Protein AF-C6M3W9-F1 (afdb_monomer)

pLDDT: mean 82.93, std 16.7, range [24.97, 98.31]

Radius of gyration: 23.6 Å; Cα contacts (8 Å, |Δi|>4): 391; chains: 1; bounding box: 59×36×64 Å

Foldseek 3Di:
DDPPVPQPPCPVVLLVVLVVQLVVLVVCLVVVVPLVSLLSLLVQLVCLLCLLQPPAAVNSLVSSLSNLQSSLLSVLVSCQVPLVCLVVRDPSNVVSLQFDALSSLQNLRNLVVVLVVLLVVLVVQQPDDLVSLVVLLVCLLVVPFDDPVLNVLQVVARRHADSVLLSVLLCQQSCLSVDPVSNVCVLQLHQDDWSDDDDDPDPVLVVSCRRHVSSSSCSRGNNDTPSLSSLSSSLSSQSSLQSQLQSVLSVDDLVCSVVCNVVSQVVSAGNVKTWDADPVQCFIDIDGSNPPDHRDTRHHDSRD

Mean predicted aligned error: 8.59 Å

Nearest PDB structures (foldseek):
  8evm-assembly1_A  TM=2.596E-01  e=9.658E-01  synthetic construct
  6e9r-assembly1_B  TM=2.654E-01  e=2.652E+00  synthetic construct
  5xah-assembly2_B  TM=2.017E-01  e=6.957E+00  Homo sapiens

Solvent-accessible surface area (backbone atoms only — not comparable to full-atom values): 16661 Å² total; per-residue (Å²): 142,77,90,80,76,81,78,63,77,76,59,80,67,52,55,52,62,36,51,54,52,50,53,54,30,51,48,29,41,77,71,70,38,50,67,60,14,51,46,47,34,21,48,41,25,49,51,11,54,48,25,41,75,74,44,77,25,60,70,33,40,56,35,12,47,48,18,33,40,50,27,50,55,49,51,43,52,53,38,53,76,41,43,76,45,52,80,60,69,56,79,65,41,67,74,52,55,54,54,63,48,37,71,61,48,43,54,30,64,19,44,54,43,48,54,51,51,51,45,52,50,38,49,54,53,51,76,41,63,66,69,57,52,49,48,51,45,51,49,51,64,69,63,73,60,65,58,75,74,60,65,75,62,50,88,83,48,67,77,30,53,35,38,68,61,34,43,62,69,46,42,66,36,58,46,44,53,62,38,72,68,39,46,59,32,44,64,40,54,43,83,78,68,70,42,73,71,83,76,72,95,39,72,70,50,59,60,62,28,58,71,15,38,40,28,48,52,43,65,70,60,68,64,79,79,65,40,65,64,39,26,51,33,52,43,40,24,51,50,23,24,52,47,49,29,49,38,56,38,46,60,40,61,31,95,48,22,63,81,42,41,69,62,40,30,63,70,37,29,55,86,64,41,58,52,42,81,37,77,92,73,36,19,43,45,64,84,68,74,42,87,90,72,67,79,77,69,48,53,57,69,52,80,99

Organism: NCBI:txid547045

Sequence (304 aa):
MSDDDSLTIPFAKFPWVAAYGSKAEAVDWATGKENEAWQRVCRNIKIGRNMLHHAPGMIYVETGTEAIRRNTDLAAQMLYEKPEWANRLPAECDGMFEPLTAKEQSICSAISSEFRVIGNDMRKRENGPFDLIQGQFRELINSGMGTEDIRSIIPLIRPNLDSAHTQALYAPHFATFCKPETTVTLDADRKMQSGLVLRPDSFKHKWACVDNSVGCLQAAIMVPDYVDYVHDLQDTAMQQHAFQAALELYRLPAGKRRTALESVLAKHSSPSRRLRWNEEQKALDFEIYQQNASPLPLKLNLEN

Structure (mmCIF, N/CA/C/O backbone):
data_AF-C6M3W9-F1
#
_entry.id   AF-C6M3W9-F1
#
loop_
_atom_site.group_PDB
_atom_site.id
_atom_site.type_symbol
_atom_site.label_atom_id
_atom_site.label_alt_id
_atom_site.label_comp_id
_atom_site.label_asym_id
_atom_site.label_entity_id
_atom_site.label_seq_id
_atom_site.pdbx_PDB_ins_code
_atom_site.Cartn_x
_atom_site.Cartn_y
_atom_site.Cartn_z
_atom_site.occupancy
_atom_site.B_iso_or_equiv
_atom_site.auth_seq_id
_atom_site.auth_comp_id
_atom_site.auth_asym_id
_atom_site.auth_atom_id
_atom_site.pdbx_PDB_model_num
ATOM 1 N N . MET A 1 1 ? 29.130 15.220 3.747 1.00 29.17 1 MET A N 1
ATOM 2 C CA . MET A 1 1 ? 27.693 15.501 3.918 1.00 29.17 1 MET A CA 1
ATOM 3 C C . MET A 1 1 ? 27.236 16.080 2.594 1.00 29.17 1 MET A C 1
ATOM 5 O O . MET A 1 1 ? 27.356 17.278 2.389 1.00 29.17 1 MET A O 1
ATOM 9 N N . SER A 1 2 ? 26.952 15.212 1.628 1.00 24.97 2 SER A N 1
ATOM 10 C CA . SER A 1 2 ? 26.525 15.606 0.286 1.00 24.97 2 SER A CA 1
ATOM 11 C C . SER A 1 2 ? 25.171 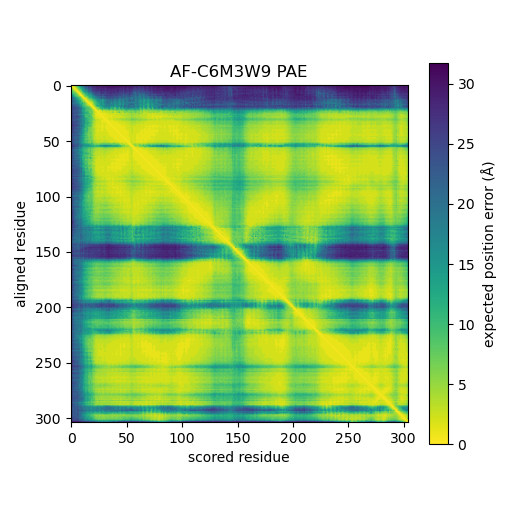14.964 0.058 1.00 24.97 2 SER A C 1
ATOM 13 O O . SER A 1 2 ? 25.087 13.745 -0.083 1.00 24.97 2 SER A O 1
ATOM 15 N N . ASP A 1 3 ? 24.144 15.801 0.110 1.00 34.16 3 ASP A N 1
ATOM 16 C CA . ASP A 1 3 ? 22.800 15.482 -0.338 1.00 34.16 3 ASP A CA 1
ATOM 17 C C . ASP A 1 3 ? 22.866 15.280 -1.855 1.00 34.16 3 ASP A C 1
ATOM 19 O O . ASP A 1 3 ? 22.970 16.243 -2.615 1.00 34.16 3 ASP A O 1
ATOM 23 N N . ASP A 1 4 ? 22.893 14.021 -2.286 1.00 33.62 4 ASP A N 1
ATOM 24 C CA . ASP A 1 4 ? 22.760 13.638 -3.691 1.00 33.62 4 ASP A CA 1
ATOM 25 C C . ASP A 1 4 ? 21.353 13.069 -3.892 1.00 33.62 4 ASP A C 1
ATOM 27 O O . ASP A 1 4 ? 21.123 11.864 -3.955 1.00 33.62 4 ASP A O 1
ATOM 31 N N . ASP A 1 5 ? 20.389 13.986 -3.885 1.00 37.66 5 ASP A N 1
ATOM 32 C CA . ASP A 1 5 ? 18.956 13.735 -4.054 1.00 37.66 5 ASP A CA 1
ATOM 33 C C . ASP A 1 5 ? 18.560 13.972 -5.529 1.00 37.66 5 ASP A C 1
ATOM 35 O O . ASP A 1 5 ? 17.581 14.645 -5.845 1.00 37.66 5 ASP A O 1
ATOM 39 N N . SER A 1 6 ? 19.407 13.517 -6.465 1.00 30.95 6 SER A N 1
ATOM 40 C CA . SER A 1 6 ? 19.308 13.861 -7.895 1.00 30.95 6 SER A CA 1
ATOM 41 C C . SER A 1 6 ? 18.653 12.790 -8.780 1.00 30.95 6 SER A C 1
ATOM 43 O O . SER A 1 6 ? 18.494 13.004 -9.984 1.00 30.95 6 SER A O 1
ATOM 45 N N . LEU A 1 7 ? 18.202 11.667 -8.207 1.00 33.81 7 LEU A N 1
ATOM 46 C CA . LEU A 1 7 ? 17.523 10.588 -8.947 1.00 33.81 7 LEU A CA 1
ATOM 47 C C . LEU A 1 7 ? 16.105 10.262 -8.478 1.00 33.81 7 LEU A C 1
ATOM 49 O O . LEU A 1 7 ? 15.404 9.486 -9.130 1.00 33.81 7 LEU A O 1
ATOM 53 N N . THR A 1 8 ? 15.632 10.891 -7.411 1.00 31.80 8 THR A N 1
ATOM 54 C CA . THR A 1 8 ? 14.206 10.939 -7.115 1.00 31.80 8 THR A CA 1
ATOM 55 C C . THR A 1 8 ? 13.610 12.002 -8.035 1.00 31.80 8 THR A C 1
ATOM 57 O O . THR A 1 8 ? 13.803 13.197 -7.834 1.00 31.80 8 THR A O 1
ATOM 60 N N . ILE A 1 9 ? 12.902 11.604 -9.102 1.00 31.62 9 ILE A N 1
ATOM 61 C CA . ILE A 1 9 ? 12.008 12.552 -9.786 1.00 31.62 9 ILE A CA 1
ATOM 62 C C . ILE A 1 9 ? 11.112 13.104 -8.674 1.00 31.62 9 ILE A C 1
ATOM 64 O O . ILE A 1 9 ? 10.388 12.316 -8.062 1.00 31.62 9 ILE A O 1
ATOM 68 N N . PRO A 1 10 ? 11.169 14.406 -8.338 1.00 33.31 10 PRO A N 1
ATOM 69 C CA . PRO A 1 10 ? 10.510 14.903 -7.152 1.00 33.31 10 PRO A CA 1
ATOM 70 C C . PRO A 1 10 ? 9.035 15.077 -7.495 1.00 33.31 10 PRO A C 1
ATOM 72 O O . PRO A 1 10 ? 8.532 16.183 -7.688 1.00 33.31 10 PRO A O 1
ATOM 75 N N . PHE A 1 11 ? 8.300 13.968 -7.499 1.00 38.34 11 PHE A N 1
ATOM 76 C CA . PHE A 1 11 ? 6.860 13.987 -7.308 1.00 38.34 11 PHE A CA 1
ATOM 77 C C . PHE A 1 11 ? 6.498 14.490 -5.904 1.00 38.34 11 PHE A C 1
ATOM 79 O O . PHE A 1 11 ? 5.324 14.686 -5.631 1.00 38.34 11 PHE A O 1
ATOM 86 N N . ALA A 1 12 ? 7.484 14.828 -5.057 1.00 41.22 12 ALA A N 1
ATOM 87 C CA . ALA A 1 12 ? 7.398 15.376 -3.702 1.00 41.22 12 ALA A CA 1
ATOM 88 C C . ALA A 1 12 ? 6.371 16.507 -3.473 1.00 41.22 12 ALA A C 1
ATOM 90 O O . ALA A 1 12 ? 6.053 16.804 -2.324 1.00 41.22 12 ALA A O 1
ATOM 91 N N . LYS A 1 13 ? 5.826 17.144 -4.521 1.00 36.53 13 LYS A N 1
ATOM 92 C CA . LYS A 1 13 ? 4.760 18.160 -4.419 1.00 36.53 13 LYS A CA 1
ATOM 93 C C . LYS A 1 13 ? 3.331 17.620 -4.598 1.00 36.53 13 LYS A C 1
ATOM 95 O O . LYS A 1 13 ? 2.399 18.267 -4.132 1.00 36.53 13 LYS A O 1
ATOM 100 N N . PHE A 1 14 ? 3.133 16.456 -5.212 1.00 39.38 14 PHE A N 1
ATOM 101 C CA . PHE A 1 14 ? 1.807 15.858 -5.423 1.00 39.38 14 PHE A CA 1
ATOM 102 C C . PHE A 1 14 ? 1.229 15.114 -4.204 1.00 39.38 14 PHE A C 1
ATOM 104 O O . PHE A 1 14 ? 0.029 15.268 -3.967 1.00 39.38 14 PHE A O 1
ATOM 111 N N . PRO A 1 15 ? 2.026 14.440 -3.345 1.00 44.16 15 PRO A N 1
ATOM 112 C CA . PRO A 1 15 ? 1.547 13.898 -2.072 1.00 44.16 15 PRO A CA 1
ATOM 113 C C . PRO A 1 15 ? 0.886 14.956 -1.182 1.00 44.16 15 PRO A C 1
ATOM 115 O O . PRO A 1 15 ? -0.044 14.651 -0.439 1.00 44.16 15 PRO A O 1
ATOM 118 N N . TRP A 1 16 ? 1.286 16.229 -1.302 1.00 43.88 16 TRP A N 1
ATOM 119 C CA . TRP A 1 16 ? 0.633 17.332 -0.595 1.00 43.88 16 TRP A CA 1
ATOM 120 C C . TRP A 1 16 ? -0.830 17.509 -0.999 1.00 43.88 16 TRP A C 1
ATOM 122 O O . TRP A 1 16 ? -1.641 17.830 -0.139 1.00 43.88 16 TRP A O 1
ATOM 132 N N . VAL A 1 17 ? -1.189 17.264 -2.266 1.00 47.06 17 VAL A N 1
ATOM 133 C CA . VAL A 1 17 ? -2.576 17.340 -2.761 1.00 47.06 17 VAL A CA 1
ATOM 134 C C . VAL A 1 17 ? -3.440 16.250 -2.125 1.00 47.06 17 VAL A C 1
ATOM 136 O O . VAL A 1 17 ? -4.544 16.546 -1.672 1.00 47.06 17 VAL A O 1
ATOM 139 N N . ALA A 1 18 ? -2.917 15.028 -1.979 1.00 46.94 18 ALA A N 1
ATOM 140 C CA . ALA A 1 18 ? -3.575 13.971 -1.204 1.00 46.94 18 ALA A CA 1
ATOM 141 C C . ALA A 1 18 ? -3.635 14.307 0.302 1.00 46.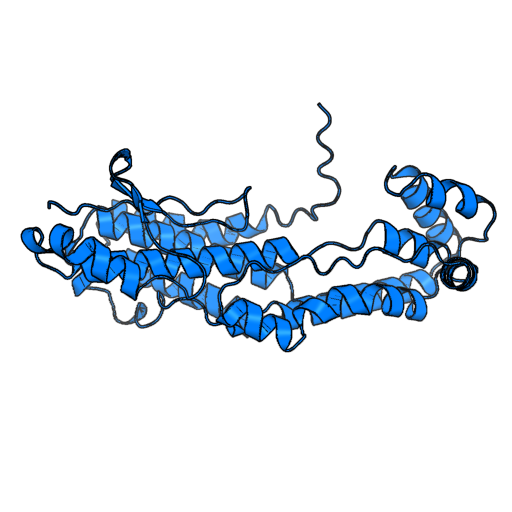94 18 ALA A C 1
ATOM 143 O O . ALA A 1 18 ? -4.648 14.060 0.956 1.00 46.94 18 ALA A O 1
ATOM 144 N N . ALA A 1 19 ? -2.598 14.958 0.843 1.00 48.50 19 ALA A N 1
ATOM 145 C CA . ALA A 1 19 ? -2.551 15.435 2.228 1.00 48.50 19 ALA A CA 1
ATOM 146 C C . ALA A 1 19 ? -3.518 16.598 2.532 1.00 48.50 19 ALA A C 1
ATOM 148 O O . ALA A 1 19 ? -3.794 16.871 3.702 1.00 48.50 19 ALA A O 1
ATOM 149 N N . TYR A 1 20 ? -4.041 17.304 1.521 1.00 47.44 20 TYR A N 1
ATOM 150 C CA . TYR A 1 20 ? -5.073 18.329 1.728 1.00 47.44 20 TYR A CA 1
ATOM 151 C C . TYR A 1 20 ? -6.442 17.738 2.045 1.00 47.44 20 TYR A C 1
ATOM 153 O O . TYR A 1 20 ? -7.222 18.442 2.684 1.00 47.44 20 TYR A O 1
ATOM 161 N N . GLY A 1 21 ? -6.698 16.481 1.654 1.00 54.34 21 GLY A N 1
ATOM 162 C CA . GLY A 1 21 ? -7.850 15.714 2.121 1.00 54.34 21 GLY A CA 1
ATOM 163 C C . GLY A 1 21 ? -7.848 15.716 3.641 1.00 54.34 21 GLY A C 1
ATOM 164 O O . GLY A 1 21 ? -8.543 16.553 4.210 1.00 54.34 21 GLY A O 1
ATOM 165 N N . SER A 1 22 ? -6.921 14.950 4.250 1.00 60.84 22 SER A N 1
ATOM 166 C CA . SER A 1 22 ? -6.815 14.691 5.707 1.00 60.84 22 SER A CA 1
ATOM 167 C C . SER A 1 22 ? -6.961 15.933 6.604 1.00 60.84 22 SER A C 1
ATOM 169 O O . SER A 1 22 ? -7.415 15.855 7.742 1.00 60.84 22 SER A O 1
ATOM 171 N N . LYS A 1 23 ? -6.548 17.113 6.127 1.00 74.12 23 LYS A N 1
ATOM 172 C CA . LYS A 1 23 ? -6.649 18.366 6.893 1.00 74.12 23 LYS A CA 1
ATOM 173 C C . LYS A 1 23 ? -8.090 18.839 7.047 1.00 74.12 23 LYS A C 1
ATOM 175 O O . LYS A 1 23 ? -8.447 19.359 8.098 1.00 74.12 23 LYS A O 1
ATOM 180 N N . ALA A 1 24 ? -8.904 18.697 6.010 1.00 78.25 24 ALA A N 1
ATOM 181 C CA . ALA A 1 24 ? -10.274 19.171 6.029 1.00 78.25 24 ALA A CA 1
ATOM 182 C C . ALA A 1 24 ? -11.168 18.263 6.891 1.00 78.25 24 ALA A C 1
ATOM 184 O O . ALA A 1 24 ? -12.041 18.778 7.582 1.00 78.25 24 ALA A O 1
ATOM 185 N N . GLU A 1 25 ? -10.950 16.942 6.899 1.00 83.00 25 GLU A N 1
ATOM 186 C CA . GLU A 1 25 ? -11.671 16.046 7.821 1.00 83.00 25 GLU A CA 1
ATOM 187 C C . GLU A 1 25 ? -11.185 16.208 9.255 1.00 83.00 25 GLU A C 1
ATOM 189 O O . GLU A 1 25 ? -12.008 16.201 10.162 1.00 83.00 25 GLU A O 1
ATOM 194 N N . ALA A 1 26 ? -9.884 16.430 9.472 1.00 81.69 26 ALA A N 1
ATOM 195 C CA . ALA A 1 26 ? -9.371 16.743 10.805 1.00 81.69 26 ALA A CA 1
ATOM 196 C C . ALA A 1 26 ? -9.991 18.037 11.363 1.00 81.69 26 ALA A C 1
ATOM 198 O O . ALA A 1 26 ? -10.309 18.111 12.547 1.00 81.69 26 ALA A O 1
ATOM 199 N N . VAL A 1 27 ? -10.215 19.047 10.513 1.00 85.38 27 VAL A N 1
ATOM 200 C CA . VAL A 1 27 ? -10.936 20.271 10.896 1.00 85.38 27 VAL A CA 1
ATOM 201 C C . VAL A 1 27 ? -12.410 19.988 11.188 1.00 85.38 27 VAL A C 1
ATOM 203 O O . VAL A 1 27 ? -12.928 20.476 12.191 1.00 85.38 27 VAL A O 1
ATOM 206 N N . ASP A 1 28 ? -13.097 19.208 10.352 1.00 86.62 28 ASP A N 1
ATOM 207 C CA . ASP A 1 28 ? -14.493 18.834 10.615 1.00 86.62 28 ASP A CA 1
ATOM 208 C C . ASP A 1 28 ? -14.612 18.072 11.946 1.00 86.62 28 ASP A C 1
ATOM 210 O O . ASP A 1 28 ? -15.445 18.421 12.780 1.00 86.62 28 ASP A O 1
ATOM 214 N N . TRP A 1 29 ? -13.699 17.138 12.215 1.00 89.88 29 TRP A N 1
ATOM 215 C CA . TRP A 1 29 ? -13.613 16.422 13.486 1.00 89.88 29 TRP A CA 1
ATOM 216 C C . TRP A 1 29 ? -13.394 17.368 14.674 1.00 89.88 29 TRP A C 1
ATOM 218 O O . TRP A 1 29 ? -14.184 17.377 15.619 1.00 89.88 29 TRP A O 1
ATOM 228 N N . ALA A 1 30 ? -12.386 18.243 14.596 1.00 87.94 30 ALA A N 1
ATOM 229 C CA . ALA A 1 30 ? -12.062 19.202 15.653 1.00 87.94 30 ALA A CA 1
ATOM 230 C C . ALA A 1 30 ? -13.176 20.236 15.908 1.00 87.94 30 ALA A C 1
ATOM 232 O O . ALA A 1 30 ? -13.244 20.822 16.988 1.00 87.94 30 ALA A O 1
ATOM 233 N N . THR A 1 31 ? -14.054 20.470 14.928 1.00 89.56 31 THR A N 1
ATOM 234 C CA . THR A 1 31 ? -15.190 21.402 15.033 1.00 89.56 31 THR A CA 1
ATOM 235 C C . THR A 1 31 ? -16.515 20.717 15.380 1.00 89.56 31 THR A C 1
ATOM 237 O O . THR A 1 31 ? -17.556 21.374 15.382 1.00 89.56 31 THR A O 1
ATOM 240 N N . GLY A 1 32 ? -16.494 19.420 15.710 1.00 88.62 32 GLY A N 1
ATOM 241 C CA . GLY A 1 32 ? -17.672 18.656 16.136 1.00 88.62 32 GLY A CA 1
ATOM 242 C C . GLY A 1 32 ? -18.560 18.145 14.995 1.00 88.62 32 GLY A C 1
ATOM 243 O O . GLY A 1 32 ? -19.655 17.649 15.249 1.00 88.62 32 GLY A O 1
ATOM 244 N N . LYS A 1 33 ? -18.102 18.233 13.742 1.00 94.06 33 LYS A N 1
ATOM 245 C CA . LYS A 1 33 ? -18.761 17.677 12.546 1.00 94.06 33 LYS A CA 1
ATOM 246 C C . LYS A 1 33 ? -18.278 16.250 12.285 1.00 94.06 33 LYS A C 1
ATOM 248 O O . LYS A 1 33 ? -17.657 15.934 11.271 1.00 94.06 33 LYS A O 1
ATOM 253 N N . GLU A 1 34 ? -18.482 15.395 13.280 1.00 93.81 34 GLU A N 1
ATOM 254 C CA . GLU A 1 34 ? -17.870 14.065 13.343 1.00 93.81 34 GLU A CA 1
ATOM 255 C C . GLU A 1 34 ? -18.348 13.134 12.225 1.00 93.81 34 GLU A C 1
ATOM 257 O O . GLU A 1 34 ? -17.548 12.405 11.638 1.00 93.81 34 GLU A O 1
ATOM 262 N N . ASN A 1 35 ? -19.642 13.181 11.895 1.00 94.75 35 ASN A N 1
ATOM 263 C CA . ASN A 1 35 ? -20.203 12.360 10.827 1.00 94.75 35 ASN A CA 1
ATOM 264 C C . ASN A 1 35 ? -19.643 12.780 9.458 1.00 94.75 35 ASN A C 1
ATOM 266 O O . ASN A 1 35 ? -19.249 11.938 8.652 1.00 94.75 35 ASN A O 1
ATOM 270 N N . GLU A 1 36 ? -19.543 14.086 9.210 1.00 93.50 36 GLU A N 1
ATOM 271 C CA . GLU A 1 36 ? -18.976 14.649 7.987 1.00 93.50 36 GLU A CA 1
ATOM 272 C C . GLU A 1 36 ? -17.488 14.314 7.841 1.00 93.50 36 GLU A C 1
ATOM 274 O O . GLU A 1 36 ? -17.031 14.016 6.731 1.00 93.50 36 GLU A O 1
ATOM 279 N N . ALA A 1 37 ? -16.744 14.321 8.952 1.00 92.88 37 ALA A N 1
ATOM 280 C CA . ALA A 1 37 ? -15.350 13.900 8.982 1.00 92.88 37 ALA A CA 1
ATOM 281 C C . ALA A 1 37 ? -15.211 12.433 8.542 1.00 92.88 37 ALA A C 1
ATOM 283 O O . ALA A 1 37 ? -14.463 12.149 7.604 1.00 92.88 37 ALA A O 1
ATOM 284 N N . TRP A 1 38 ? -15.993 11.515 9.126 1.00 95.75 38 TRP A N 1
ATOM 285 C CA . TRP A 1 38 ? -15.986 10.097 8.741 1.00 95.75 38 TRP A CA 1
ATOM 286 C C . TRP A 1 38 ? -16.374 9.871 7.278 1.00 95.75 38 TRP A C 1
ATOM 288 O O . TRP A 1 38 ? -15.667 9.169 6.550 1.00 95.75 38 TRP A O 1
ATOM 298 N N . GLN A 1 39 ? -17.455 10.503 6.811 1.00 95.25 39 GLN A N 1
ATOM 299 C CA . GLN A 1 39 ? -17.883 10.399 5.414 1.00 95.25 39 GLN A CA 1
ATOM 300 C C . GLN A 1 39 ? -16.778 10.834 4.450 1.00 95.25 39 GLN A C 1
ATOM 302 O O . GLN A 1 39 ? -16.558 10.201 3.413 1.00 95.25 39 GLN A O 1
ATOM 307 N N . ARG A 1 40 ? -16.067 11.919 4.771 1.00 92.75 40 ARG A N 1
ATOM 308 C CA . ARG A 1 40 ? -15.015 12.439 3.902 1.00 92.75 40 ARG A CA 1
ATOM 309 C C . ARG A 1 40 ? -13.736 11.593 3.966 1.00 92.75 40 ARG A C 1
ATOM 311 O O . ARG A 1 40 ? -13.179 11.329 2.900 1.00 92.75 40 ARG A O 1
ATOM 318 N N . VAL A 1 41 ? -13.345 11.081 5.137 1.00 94.50 41 VAL A N 1
ATOM 319 C CA . VAL A 1 41 ? -12.231 10.122 5.291 1.00 94.50 41 VAL A CA 1
ATOM 320 C C . VAL A 1 41 ? -12.448 8.922 4.372 1.00 94.50 41 VAL A C 1
ATOM 322 O O . VAL A 1 41 ? -11.616 8.609 3.518 1.00 94.50 41 VAL A O 1
ATOM 325 N N . CYS A 1 42 ? -13.617 8.295 4.475 1.00 96.56 42 CYS A N 1
ATOM 326 C CA . CYS A 1 42 ? -13.941 7.095 3.715 1.00 96.56 42 CYS A CA 1
ATOM 327 C C . CYS A 1 42 ? -14.085 7.375 2.213 1.00 96.56 42 CYS A C 1
ATOM 329 O O . CYS A 1 42 ? -13.615 6.597 1.378 1.00 96.56 42 CYS A O 1
ATOM 331 N N . ARG A 1 43 ? -14.629 8.540 1.839 1.00 95.31 43 ARG A N 1
ATOM 332 C CA . ARG A 1 43 ? -14.658 8.992 0.442 1.00 95.31 43 ARG A CA 1
ATOM 333 C C . ARG A 1 43 ? -13.256 9.179 -0.142 1.00 95.31 43 ARG A C 1
ATOM 335 O O . ARG A 1 43 ? -13.038 8.807 -1.293 1.00 95.31 43 ARG A O 1
ATOM 342 N N . ASN A 1 44 ? -12.311 9.734 0.611 1.00 93.75 44 ASN A N 1
ATOM 343 C CA . ASN A 1 44 ? -10.942 9.918 0.132 1.00 93.75 44 ASN A CA 1
ATOM 344 C C . ASN A 1 44 ? -10.207 8.585 -0.030 1.00 93.75 44 ASN A C 1
ATOM 346 O O . ASN A 1 44 ? -9.506 8.403 -1.023 1.00 93.75 44 ASN A O 1
ATOM 350 N N . ILE A 1 45 ? -10.422 7.628 0.879 1.00 95.75 45 ILE A N 1
ATOM 351 C CA . ILE A 1 45 ? -9.909 6.258 0.723 1.00 95.75 45 ILE A CA 1
ATOM 352 C C . ILE A 1 45 ? -10.470 5.628 -0.556 1.00 95.75 45 ILE A C 1
ATOM 354 O O . ILE A 1 45 ? -9.718 5.061 -1.349 1.00 95.75 45 ILE A O 1
ATOM 358 N N . LYS A 1 46 ? -11.774 5.794 -0.816 1.00 95.56 46 LYS A N 1
ATOM 359 C CA . LYS A 1 46 ? -12.410 5.330 -2.057 1.00 95.56 46 LYS A CA 1
ATOM 360 C C . LYS A 1 46 ? -11.770 5.941 -3.305 1.00 95.56 46 LYS A C 1
ATOM 362 O O . LYS A 1 46 ? -11.540 5.232 -4.283 1.00 95.56 46 LYS A O 1
ATOM 367 N N . ILE A 1 47 ? -11.483 7.244 -3.279 1.00 93.31 47 ILE A N 1
ATOM 368 C CA . ILE A 1 47 ? -10.781 7.939 -4.368 1.00 93.31 47 ILE A CA 1
ATOM 369 C C . ILE A 1 47 ? -9.380 7.350 -4.553 1.00 93.31 47 ILE A C 1
ATOM 371 O O . ILE A 1 47 ? -9.013 7.037 -5.684 1.00 93.31 47 ILE A O 1
ATOM 375 N N . GLY A 1 48 ? -8.636 7.146 -3.463 1.00 94.12 48 GLY A N 1
ATOM 376 C CA . GLY A 1 48 ? -7.301 6.554 -3.506 1.00 94.12 48 GLY A CA 1
ATOM 377 C C . GLY A 1 48 ? -7.305 5.159 -4.129 1.00 94.12 48 GLY A C 1
ATOM 378 O O . GLY A 1 48 ? -6.590 4.917 -5.097 1.00 94.12 48 GLY A O 1
ATOM 379 N N . ARG A 1 49 ? -8.205 4.275 -3.683 1.00 95.31 49 ARG A N 1
ATOM 380 C CA . ARG A 1 49 ? -8.391 2.946 -4.296 1.00 95.31 49 ARG A CA 1
ATOM 381 C C . ARG A 1 49 ? -8.742 3.033 -5.778 1.00 95.31 49 ARG A C 1
ATOM 383 O O . ARG A 1 49 ? -8.234 2.262 -6.585 1.00 95.31 49 ARG A O 1
ATOM 390 N N . ASN A 1 50 ? -9.600 3.978 -6.163 1.00 93.75 50 ASN A N 1
ATOM 391 C CA . ASN A 1 50 ? -9.978 4.161 -7.561 1.00 93.75 50 ASN A CA 1
ATOM 392 C C . ASN A 1 50 ? -8.778 4.545 -8.446 1.00 93.75 50 ASN A C 1
ATOM 394 O O . ASN A 1 50 ? -8.694 4.080 -9.584 1.00 93.75 50 ASN A O 1
ATOM 398 N N . MET A 1 51 ? -7.846 5.350 -7.919 1.00 93.12 51 MET A N 1
ATOM 399 C CA . MET A 1 51 ? -6.593 5.688 -8.605 1.00 93.12 51 MET A CA 1
ATOM 400 C C . MET A 1 51 ? -5.723 4.449 -8.832 1.00 93.12 51 MET A C 1
ATOM 402 O O . MET A 1 51 ? -5.222 4.283 -9.942 1.00 93.12 51 MET A O 1
ATOM 406 N N . LEU A 1 52 ? -5.621 3.551 -7.843 1.00 92.31 52 LEU A N 1
ATOM 407 C CA . LEU A 1 52 ? -4.865 2.297 -7.976 1.00 92.31 52 LEU A CA 1
ATOM 408 C C . LEU A 1 52 ? -5.428 1.380 -9.080 1.00 92.31 52 LEU A C 1
ATOM 410 O O . LEU A 1 52 ? -4.667 0.726 -9.789 1.00 92.31 52 LEU A O 1
ATOM 414 N N . HIS A 1 53 ? -6.755 1.337 -9.260 1.00 85.50 53 HIS A N 1
ATOM 415 C CA . HIS A 1 53 ? -7.401 0.428 -10.223 1.00 85.50 53 HIS A CA 1
ATOM 416 C C . HIS A 1 53 ? -7.494 0.961 -11.657 1.00 85.50 53 HIS A C 1
ATOM 418 O O . HIS A 1 53 ? -7.389 0.176 -12.600 1.00 85.50 53 HIS A O 1
ATOM 424 N N . HIS A 1 54 ? -7.769 2.256 -11.842 1.00 80.00 54 HIS A N 1
ATOM 425 C CA . HIS A 1 54 ? -8.268 2.768 -13.129 1.00 80.00 54 HIS A CA 1
ATOM 426 C C . HIS A 1 54 ? -7.354 3.779 -13.822 1.00 80.00 54 HIS A C 1
ATOM 428 O O . HIS A 1 54 ? -7.599 4.104 -14.985 1.00 80.00 54 HIS A O 1
ATOM 434 N N . ALA A 1 55 ? -6.320 4.286 -13.150 1.00 74.88 55 ALA A N 1
ATOM 435 C CA . ALA A 1 55 ? -5.468 5.328 -13.705 1.00 74.88 55 ALA A CA 1
ATOM 436 C C . ALA A 1 55 ? -4.068 4.777 -14.040 1.00 74.88 55 ALA A C 1
ATOM 438 O O . ALA A 1 55 ? -3.346 4.349 -13.140 1.00 74.88 55 ALA A O 1
ATOM 439 N N . PRO A 1 56 ? -3.659 4.760 -15.324 1.00 76.75 56 PRO A N 1
ATOM 440 C CA . PRO A 1 56 ? -2.314 4.337 -15.691 1.00 76.75 56 PRO A CA 1
ATOM 441 C C . PRO A 1 56 ? -1.297 5.421 -15.312 1.00 76.75 56 PRO A C 1
ATOM 443 O O . PRO A 1 56 ? -1.463 6.584 -15.679 1.00 76.75 56 PRO A O 1
ATOM 446 N N . GLY A 1 57 ? -0.234 5.027 -14.615 1.00 85.88 57 GLY A N 1
ATOM 447 C CA . GLY A 1 57 ? 0.927 5.872 -14.321 1.00 85.88 57 GLY A CA 1
ATOM 448 C C . GLY A 1 57 ? 1.296 5.875 -12.843 1.00 85.88 57 GLY A C 1
ATOM 449 O O . GLY A 1 57 ? 0.429 5.784 -11.972 1.00 85.88 57 GLY A O 1
ATOM 450 N N . MET A 1 58 ? 2.591 6.001 -12.555 1.00 89.19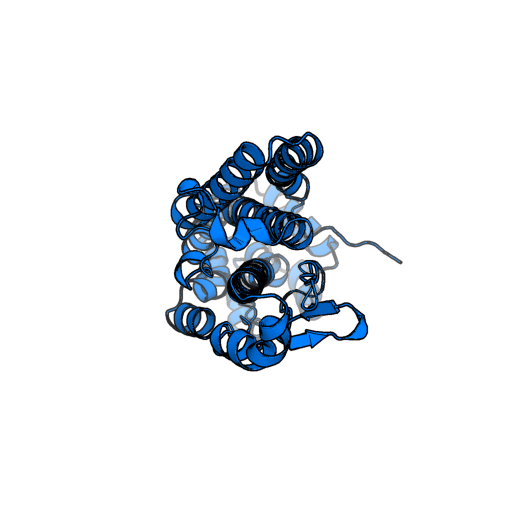 58 MET A N 1
ATOM 451 C CA . MET A 1 58 ? 3.099 5.921 -11.181 1.00 89.19 58 MET A CA 1
ATOM 452 C C . MET A 1 58 ? 2.597 7.058 -10.295 1.00 89.19 58 MET A C 1
ATOM 454 O O . MET A 1 58 ? 2.307 6.837 -9.124 1.00 89.19 58 MET A O 1
ATOM 458 N N . ILE A 1 59 ? 2.359 8.239 -10.868 1.00 87.44 59 ILE A N 1
ATOM 459 C CA . ILE A 1 59 ? 1.803 9.380 -10.131 1.00 87.44 59 ILE A CA 1
ATOM 460 C C . ILE A 1 59 ? 0.456 9.064 -9.463 1.00 87.44 59 ILE A C 1
ATOM 462 O O . ILE A 1 59 ? 0.173 9.540 -8.363 1.00 87.44 59 ILE A O 1
ATOM 466 N N . TYR A 1 60 ? -0.382 8.244 -10.101 1.00 89.56 60 TYR A N 1
ATOM 467 C CA . TYR A 1 60 ? -1.672 7.845 -9.543 1.00 89.56 60 TYR A CA 1
ATOM 468 C C . TYR A 1 60 ? -1.526 6.768 -8.475 1.00 89.56 60 TYR A C 1
ATOM 470 O O . TYR A 1 60 ? -2.284 6.785 -7.508 1.00 89.56 60 TYR A O 1
ATOM 478 N N . VAL A 1 61 ? -0.541 5.879 -8.624 1.00 91.19 61 VAL A N 1
ATOM 479 C CA . VAL A 1 61 ? -0.186 4.901 -7.592 1.00 91.19 61 VAL A CA 1
ATOM 480 C C . VAL A 1 61 ? 0.259 5.632 -6.332 1.00 91.19 61 VAL A C 1
ATOM 482 O O . VAL A 1 61 ? -0.366 5.471 -5.292 1.00 91.19 61 VAL A O 1
ATOM 485 N N . GLU A 1 62 ? 1.252 6.515 -6.439 1.00 88.94 62 GLU A N 1
ATOM 486 C CA . GLU A 1 62 ? 1.761 7.307 -5.313 1.00 88.94 62 GLU A CA 1
ATOM 487 C C . GLU A 1 62 ? 0.650 8.110 -4.622 1.00 88.94 62 GLU A C 1
ATOM 489 O O . GLU A 1 62 ? 0.468 8.040 -3.405 1.00 88.94 62 GLU A O 1
ATOM 494 N N . THR A 1 63 ? -0.133 8.852 -5.412 1.00 88.44 63 THR A N 1
ATOM 495 C CA . THR A 1 63 ? -1.214 9.698 -4.887 1.00 88.44 63 THR A CA 1
ATOM 496 C C . THR A 1 63 ? -2.310 8.857 -4.233 1.00 88.44 63 THR A C 1
ATOM 498 O O . THR A 1 63 ? -2.836 9.233 -3.184 1.00 88.44 63 THR A O 1
ATOM 501 N N . GLY A 1 64 ? -2.657 7.719 -4.838 1.00 92.62 64 GLY A N 1
ATOM 502 C CA . GLY A 1 64 ? -3.676 6.806 -4.335 1.00 92.62 64 GLY A CA 1
ATOM 503 C C . GLY A 1 64 ? -3.266 6.143 -3.025 1.00 92.62 64 GLY A C 1
ATOM 504 O O . GLY A 1 64 ? -4.040 6.172 -2.066 1.00 92.62 64 GLY A O 1
ATOM 505 N N . THR A 1 65 ? -2.039 5.622 -2.960 1.00 92.75 65 THR A N 1
ATOM 506 C CA . THR A 1 65 ? -1.447 5.040 -1.748 1.00 92.75 65 THR A CA 1
ATOM 507 C C . THR A 1 65 ? -1.453 6.049 -0.610 1.00 92.75 65 THR A C 1
ATOM 509 O O . THR A 1 65 ? -1.938 5.751 0.479 1.00 92.75 65 THR A O 1
ATOM 512 N N . GLU A 1 66 ? -1.011 7.280 -0.872 1.00 89.38 66 GLU A N 1
ATOM 513 C CA . GLU A 1 66 ? -0.959 8.314 0.158 1.00 89.38 66 GLU A CA 1
ATOM 514 C C . GLU A 1 66 ? -2.348 8.745 0.642 1.00 89.38 66 GLU A C 1
ATOM 516 O O . GLU A 1 66 ? -2.560 8.961 1.840 1.00 89.38 66 GLU A O 1
ATOM 521 N N . ALA A 1 67 ? -3.316 8.841 -0.273 1.00 91.25 67 ALA A N 1
ATOM 522 C CA . ALA A 1 67 ? -4.700 9.119 0.085 1.00 91.25 67 ALA A CA 1
ATOM 523 C C . ALA A 1 67 ? -5.263 8.030 1.012 1.00 91.25 67 ALA A C 1
ATOM 525 O O . ALA A 1 67 ? -5.927 8.359 1.994 1.00 91.25 67 ALA A O 1
ATOM 526 N N . ILE A 1 68 ? -4.976 6.752 0.754 1.00 94.31 68 ILE A N 1
ATOM 527 C CA . ILE A 1 68 ? -5.415 5.648 1.619 1.00 94.31 68 ILE A CA 1
ATOM 528 C C . ILE A 1 68 ? -4.702 5.715 2.974 1.00 94.31 68 ILE A C 1
ATOM 530 O O . ILE A 1 68 ? -5.369 5.706 4.012 1.00 94.31 68 ILE A O 1
ATOM 534 N N . ARG A 1 69 ? -3.370 5.840 2.967 1.00 91.75 69 ARG A N 1
ATOM 535 C CA . ARG A 1 69 ? -2.530 5.833 4.170 1.00 91.75 69 ARG A CA 1
ATOM 536 C C . ARG A 1 69 ? -2.925 6.928 5.156 1.00 91.75 69 ARG A C 1
ATOM 538 O O . ARG A 1 69 ? -3.293 6.646 6.295 1.00 91.75 69 ARG A O 1
ATOM 545 N N . ARG A 1 70 ? -2.954 8.187 4.704 1.00 89.31 70 ARG A N 1
ATOM 546 C CA . ARG A 1 70 ? -3.254 9.337 5.578 1.00 89.31 70 ARG A CA 1
ATOM 547 C C . ARG A 1 70 ? -4.669 9.325 6.139 1.00 89.31 70 ARG A C 1
ATOM 549 O O . ARG A 1 70 ? -4.879 9.729 7.279 1.00 89.31 70 ARG A O 1
ATOM 556 N N . ASN A 1 71 ? -5.650 8.909 5.340 1.00 93.00 71 ASN A N 1
ATOM 557 C CA . ASN A 1 71 ? -7.033 8.847 5.809 1.00 93.00 71 ASN A CA 1
ATOM 558 C C . ASN A 1 71 ? -7.237 7.663 6.770 1.00 93.00 71 ASN A C 1
ATOM 560 O O . ASN A 1 71 ? -8.031 7.779 7.697 1.00 93.00 71 ASN A O 1
ATOM 564 N N . THR A 1 72 ? -6.477 6.573 6.621 1.00 94.50 72 THR A N 1
ATOM 565 C CA . THR A 1 72 ? -6.456 5.471 7.598 1.00 94.50 72 THR A CA 1
ATOM 566 C C . THR A 1 72 ? -5.805 5.902 8.917 1.00 94.50 72 THR A C 1
ATOM 568 O O . THR A 1 72 ? -6.362 5.634 9.981 1.00 94.50 72 THR A O 1
ATOM 571 N N . ASP A 1 73 ? -4.698 6.654 8.872 1.00 90.88 73 ASP A N 1
ATOM 572 C CA . ASP A 1 73 ? -4.086 7.258 10.068 1.00 90.88 73 ASP A CA 1
ATOM 573 C C . ASP A 1 73 ? -5.047 8.199 10.802 1.00 90.88 73 ASP A C 1
ATOM 575 O O . ASP A 1 73 ? -5.167 8.151 12.028 1.00 90.88 73 ASP A O 1
ATOM 579 N N . LEU A 1 74 ? -5.744 9.065 10.061 1.00 91.25 74 LEU A N 1
ATOM 580 C CA . LEU A 1 74 ? -6.707 9.990 10.650 1.00 91.25 74 LEU A CA 1
ATOM 581 C C . LEU A 1 74 ? -7.899 9.243 11.258 1.00 91.25 74 LEU A C 1
ATOM 583 O O . LEU A 1 74 ? -8.279 9.530 12.390 1.00 91.25 74 LEU A O 1
ATOM 587 N N . ALA A 1 75 ? -8.441 8.246 10.554 1.00 94.12 75 ALA A N 1
ATOM 588 C CA . ALA A 1 75 ? -9.501 7.385 11.072 1.00 94.12 75 ALA A CA 1
ATOM 589 C C . ALA A 1 75 ? -9.097 6.717 12.391 1.00 94.12 75 ALA A C 1
ATOM 591 O O . ALA A 1 75 ? -9.890 6.656 13.330 1.00 94.12 75 ALA A O 1
ATOM 592 N N . ALA A 1 76 ? -7.857 6.231 12.478 1.00 93.00 76 ALA A N 1
ATOM 593 C CA . ALA A 1 76 ? -7.332 5.630 13.694 1.00 93.00 76 ALA A CA 1
ATOM 594 C C . ALA A 1 76 ? -7.278 6.628 14.860 1.00 93.00 76 ALA A C 1
ATOM 596 O O . ALA A 1 76 ? -7.665 6.284 15.975 1.00 93.00 76 ALA A O 1
ATOM 597 N N . GLN A 1 77 ? -6.848 7.867 14.607 1.00 91.19 77 GLN A N 1
ATOM 598 C CA . GLN A 1 77 ? -6.825 8.929 15.620 1.00 91.19 77 GLN A CA 1
ATOM 599 C C . GLN A 1 77 ? -8.238 9.301 16.084 1.00 91.19 77 GLN A C 1
ATOM 601 O O . GLN A 1 77 ? -8.492 9.344 17.285 1.00 91.19 77 GLN A O 1
ATOM 606 N N . MET A 1 78 ? -9.174 9.487 15.148 1.00 92.12 78 MET A N 1
ATOM 607 C CA . MET A 1 78 ? -10.582 9.762 15.458 1.00 92.12 78 MET A CA 1
ATOM 608 C C . MET A 1 78 ? -11.186 8.649 16.324 1.00 92.12 78 MET A C 1
ATOM 610 O O . MET A 1 78 ? -11.881 8.916 17.304 1.00 92.12 78 MET A O 1
ATOM 614 N N . LEU A 1 79 ? -10.886 7.389 15.994 1.00 93.06 79 LEU A N 1
ATOM 615 C CA . LEU A 1 79 ? -11.374 6.236 16.742 1.00 93.06 79 LEU A CA 1
ATOM 616 C C . LEU A 1 79 ? -10.722 6.106 18.125 1.00 93.06 79 LEU A C 1
ATOM 618 O O . LEU A 1 79 ? -11.391 5.727 19.084 1.00 93.06 79 LEU A O 1
ATOM 622 N N . TYR A 1 80 ? -9.442 6.456 18.246 1.00 91.62 80 TYR A N 1
ATOM 623 C CA . TYR A 1 80 ? -8.757 6.532 19.533 1.00 91.62 80 TYR A CA 1
ATOM 624 C C . TYR A 1 80 ? -9.383 7.588 20.454 1.00 91.62 80 TYR A C 1
ATOM 626 O O . TYR A 1 80 ? -9.553 7.337 21.648 1.00 91.62 80 TYR A O 1
ATOM 634 N N . GLU A 1 81 ? -9.747 8.750 19.906 1.00 90.44 81 GLU A N 1
ATOM 635 C CA . GLU A 1 81 ? -10.386 9.834 20.657 1.00 90.44 81 GLU A CA 1
ATOM 636 C C . GLU A 1 81 ? -11.825 9.505 21.069 1.00 90.44 81 GLU A C 1
ATOM 638 O O . GLU A 1 81 ? -12.226 9.833 22.188 1.00 90.44 81 GLU A O 1
ATOM 643 N N . LYS A 1 82 ? -12.598 8.856 20.186 1.00 92.81 82 LYS A N 1
ATOM 644 C CA . LYS A 1 82 ? -14.007 8.500 20.420 1.00 92.81 82 LYS A CA 1
ATOM 645 C C . LYS A 1 82 ? -14.317 7.055 20.007 1.00 92.81 82 LYS A C 1
ATOM 647 O O . LYS A 1 82 ? -14.879 6.819 18.928 1.00 92.81 82 LYS A O 1
ATOM 652 N N . PRO A 1 83 ? -13.990 6.072 20.868 1.00 93.31 83 PRO A N 1
ATOM 653 C CA . PRO A 1 83 ? -14.184 4.646 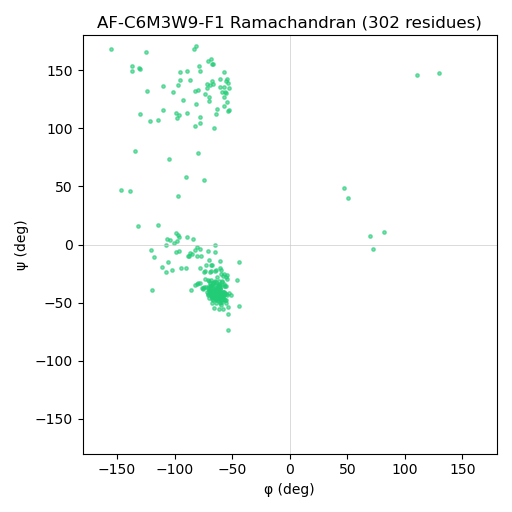20.597 1.00 93.31 83 PRO A CA 1
ATOM 654 C C . PRO A 1 83 ? -15.608 4.236 20.208 1.00 93.31 83 PRO A C 1
ATOM 656 O O . PRO A 1 83 ? -15.803 3.244 19.504 1.00 93.31 83 PRO A O 1
ATOM 659 N N . GLU A 1 84 ? -16.625 4.984 20.641 1.00 93.25 84 GLU A N 1
ATOM 660 C CA . GLU A 1 84 ? -18.031 4.724 20.329 1.00 93.25 84 GLU A CA 1
ATOM 661 C C . GLU A 1 84 ? -18.337 4.736 18.823 1.00 93.25 84 GLU A C 1
ATOM 663 O O . GLU A 1 84 ? -19.307 4.103 18.389 1.00 93.25 84 GLU A O 1
ATOM 668 N N . TRP A 1 85 ? -17.496 5.393 18.015 1.00 95.19 85 TRP A N 1
ATOM 669 C CA . TRP A 1 85 ? -17.620 5.409 16.559 1.00 95.19 85 TRP A CA 1
ATOM 670 C C . TRP A 1 85 ? -17.352 4.053 15.903 1.00 95.19 85 TRP A C 1
ATOM 672 O O . TRP A 1 85 ? -17.842 3.820 14.799 1.00 95.19 85 TRP A O 1
ATOM 682 N N . ALA A 1 86 ? -16.707 3.104 16.592 1.00 94.56 86 ALA A N 1
ATOM 683 C CA . ALA A 1 86 ? -16.480 1.754 16.066 1.00 94.56 86 ALA A CA 1
ATOM 684 C C . ALA A 1 86 ? -17.775 1.017 15.662 1.00 94.56 86 ALA A C 1
ATOM 686 O O . ALA A 1 86 ? -17.757 0.126 14.806 1.00 94.56 86 ALA A O 1
ATOM 687 N N . ASN A 1 87 ? -18.904 1.397 16.274 1.00 93.88 87 ASN A N 1
ATOM 688 C CA . ASN A 1 87 ? -20.240 0.857 16.007 1.00 93.88 87 ASN A CA 1
ATOM 689 C C . ASN A 1 87 ? -21.147 1.823 15.221 1.00 93.88 87 ASN A C 1
ATOM 691 O O . ASN A 1 87 ? -22.334 1.545 15.062 1.00 93.88 87 ASN A O 1
ATOM 695 N N . ARG A 1 88 ? -20.631 2.978 14.785 1.00 94.88 88 ARG A N 1
ATOM 696 C CA . ARG A 1 88 ? -21.420 4.067 14.180 1.00 94.88 88 ARG A CA 1
ATOM 697 C C . ARG A 1 88 ? -20.818 4.598 12.883 1.00 94.88 88 ARG A C 1
ATOM 699 O O . ARG A 1 88 ? -21.183 5.686 12.451 1.00 94.88 88 ARG A O 1
ATOM 706 N N . LEU A 1 89 ? -19.889 3.856 12.282 1.00 95.44 89 LEU A N 1
ATOM 707 C CA . LEU A 1 89 ? -19.312 4.249 11.003 1.00 95.44 89 LEU A CA 1
ATOM 708 C C . LEU A 1 89 ? -20.429 4.412 9.956 1.00 95.44 89 LEU A C 1
ATOM 710 O O . LEU A 1 89 ? -21.335 3.575 9.902 1.00 95.44 89 LEU A O 1
ATOM 714 N N . PRO A 1 90 ? -20.392 5.483 9.149 1.00 95.94 90 PRO A N 1
ATOM 715 C CA . PRO A 1 90 ? -21.392 5.713 8.120 1.00 95.94 90 PRO A CA 1
ATOM 716 C C . PRO A 1 90 ? -21.229 4.704 6.972 1.00 95.94 90 PRO A C 1
ATOM 718 O O . PRO A 1 90 ? -20.146 4.154 6.768 1.00 95.94 90 PRO A O 1
ATOM 721 N N . ALA A 1 91 ? -22.293 4.482 6.195 1.00 93.38 91 ALA A N 1
ATOM 722 C CA . ALA A 1 91 ? -22.310 3.491 5.111 1.00 93.38 91 ALA A CA 1
ATOM 723 C C . ALA A 1 91 ? -21.243 3.758 4.030 1.00 93.38 91 ALA A C 1
ATOM 725 O O . ALA A 1 91 ? -20.767 2.844 3.364 1.00 93.38 91 ALA A O 1
ATOM 726 N N . GLU A 1 92 ? -20.805 5.010 3.862 1.00 93.31 92 GLU A N 1
ATOM 727 C CA . GLU A 1 92 ? -19.700 5.373 2.970 1.00 93.31 92 GLU A CA 1
ATOM 728 C C . GLU A 1 92 ? -18.368 4.700 3.340 1.00 93.31 92 GLU A C 1
ATOM 730 O O . GLU A 1 92 ? -17.475 4.621 2.495 1.00 93.31 92 GLU A O 1
ATOM 735 N N . CYS A 1 93 ? -18.223 4.227 4.580 1.00 96.50 93 CYS A N 1
ATOM 736 C CA . CYS A 1 93 ? -17.049 3.512 5.068 1.00 96.50 93 CYS A CA 1
ATOM 737 C C . CYS A 1 93 ? -17.085 2.006 4.805 1.00 96.50 93 CYS A C 1
ATOM 739 O O . CYS A 1 93 ? -16.070 1.340 5.029 1.00 96.50 93 CYS A O 1
ATOM 741 N N . ASP A 1 94 ? -18.202 1.468 4.311 1.00 94.56 94 ASP A N 1
ATOM 742 C CA . ASP A 1 94 ? -18.354 0.039 4.058 1.00 94.56 94 ASP A CA 1
ATOM 743 C C . ASP A 1 94 ? -17.263 -0.460 3.103 1.00 94.56 94 ASP A C 1
ATOM 745 O O . ASP A 1 94 ? -17.110 0.008 1.971 1.00 94.56 94 ASP A O 1
ATOM 749 N N . GLY A 1 95 ? -16.454 -1.402 3.590 1.00 93.56 95 GLY A N 1
ATOM 750 C CA . GLY A 1 95 ? -15.343 -1.993 2.847 1.00 93.56 95 GLY A CA 1
ATOM 751 C C . GLY A 1 95 ? -14.120 -1.085 2.644 1.00 93.56 95 GLY A C 1
ATOM 752 O O . GLY A 1 95 ? -13.117 -1.537 2.097 1.00 93.56 95 GLY A O 1
ATOM 753 N N . MET A 1 96 ? -14.150 0.187 3.061 1.00 95.69 96 MET A N 1
ATOM 754 C CA . MET A 1 96 ? -13.065 1.133 2.749 1.00 95.69 96 MET A CA 1
ATOM 755 C C . MET A 1 96 ? -11.770 0.821 3.495 1.00 95.69 96 MET A C 1
ATOM 757 O O . MET A 1 96 ? -10.687 1.017 2.942 1.00 95.69 96 MET A O 1
ATOM 761 N N . PHE A 1 97 ? -11.876 0.267 4.699 1.00 96.38 97 PHE A N 1
ATOM 762 C CA . PHE A 1 97 ? -10.735 -0.122 5.525 1.00 96.38 97 PHE A CA 1
ATOM 763 C C . PHE A 1 97 ? -10.352 -1.600 5.396 1.00 96.38 97 PHE A C 1
ATOM 765 O O . PHE A 1 97 ? -9.525 -2.074 6.168 1.00 96.38 97 PHE A O 1
ATOM 772 N N . GLU A 1 98 ? -10.957 -2.368 4.486 1.00 96.94 98 GLU A N 1
ATOM 773 C CA . GLU A 1 98 ? -10.479 -3.734 4.219 1.00 96.94 98 GLU A CA 1
ATOM 774 C C . GLU A 1 98 ? -9.029 -3.686 3.726 1.00 96.94 98 GLU A C 1
ATOM 776 O O . GLU A 1 98 ? -8.699 -2.776 2.972 1.00 96.94 98 GLU A O 1
ATOM 781 N N . PRO A 1 99 ? -8.144 -4.615 4.099 1.00 96.12 99 PRO A N 1
ATOM 782 C CA . PRO A 1 99 ? -6.785 -4.611 3.572 1.00 96.12 99 PRO A CA 1
ATOM 783 C C . PRO A 1 99 ? -6.752 -4.610 2.038 1.00 96.12 99 PRO A C 1
ATOM 785 O O . PRO A 1 99 ? -7.585 -5.248 1.387 1.00 96.12 99 PRO A O 1
ATOM 788 N N . LEU A 1 100 ? -5.797 -3.883 1.449 1.00 96.56 100 LEU A N 1
ATOM 789 C CA . LEU A 1 100 ? -5.625 -3.857 -0.004 1.00 96.56 100 LEU A CA 1
ATOM 790 C C . LEU A 1 100 ? -5.368 -5.265 -0.542 1.00 96.56 100 LEU A C 1
ATOM 792 O O . LEU A 1 100 ? -4.487 -5.982 -0.071 1.00 96.56 100 LEU A O 1
ATOM 796 N N . THR A 1 101 ? -6.094 -5.638 -1.588 1.00 95.25 101 THR A N 1
ATOM 797 C CA . THR A 1 101 ? -5.879 -6.901 -2.306 1.00 95.25 101 THR A CA 1
ATOM 798 C C . THR A 1 101 ? -4.544 -6.893 -3.060 1.00 95.25 101 THR A C 1
ATOM 800 O O . THR A 1 101 ? -4.043 -5.828 -3.421 1.00 95.25 101 THR A O 1
ATOM 803 N N . ALA A 1 102 ? -3.985 -8.057 -3.419 1.00 94.25 102 ALA A N 1
ATOM 804 C CA . ALA A 1 102 ? -2.776 -8.091 -4.256 1.00 94.25 102 ALA A CA 1
ATOM 805 C C . ALA A 1 102 ? -2.952 -7.387 -5.607 1.00 94.25 102 ALA A C 1
ATOM 807 O O . ALA A 1 102 ? -1.989 -6.874 -6.172 1.00 94.25 102 ALA A O 1
ATOM 808 N N . LYS A 1 103 ? -4.183 -7.332 -6.127 1.00 92.81 103 LYS A N 1
ATOM 809 C CA . LYS A 1 103 ? -4.495 -6.564 -7.334 1.00 92.81 103 LYS A CA 1
ATOM 810 C C . LYS A 1 103 ? -4.342 -5.059 -7.101 1.00 92.81 103 LYS A C 1
ATOM 812 O O . LYS A 1 103 ? -3.783 -4.388 -7.957 1.00 92.81 103 LYS A O 1
ATOM 817 N N . GLU A 1 104 ? -4.813 -4.545 -5.965 1.00 94.56 104 GLU A N 1
ATOM 818 C CA . GLU A 1 104 ? -4.643 -3.135 -5.572 1.00 94.56 104 GLU A CA 1
ATOM 819 C C . GLU A 1 104 ? -3.184 -2.783 -5.287 1.00 94.56 104 GLU A C 1
ATOM 821 O O . GLU A 1 104 ? -2.754 -1.674 -5.580 1.00 94.56 104 GLU A O 1
ATOM 826 N N . GLN A 1 105 ? -2.419 -3.736 -4.755 1.00 94.88 105 GLN A N 1
ATOM 827 C CA . GLN A 1 105 ? -0.990 -3.568 -4.499 1.00 94.88 105 GLN A CA 1
ATOM 828 C C . GLN A 1 105 ? -0.123 -3.759 -5.762 1.00 94.88 105 GLN A C 1
ATOM 830 O O . GLN A 1 105 ? 1.077 -3.486 -5.742 1.00 94.88 105 GLN A O 1
ATOM 835 N N . SER A 1 106 ? -0.690 -4.241 -6.874 1.00 92.94 106 SER A N 1
ATOM 836 C CA . SER A 1 106 ? 0.066 -4.483 -8.103 1.00 92.94 106 SER A CA 1
ATOM 837 C C . SER A 1 106 ? 0.263 -3.200 -8.903 1.00 92.94 106 SER A C 1
ATOM 839 O O . SER A 1 106 ? -0.683 -2.610 -9.421 1.00 92.94 106 SER A O 1
ATOM 841 N N . ILE A 1 107 ? 1.526 -2.837 -9.127 1.00 93.38 107 ILE A N 1
ATOM 842 C CA . ILE A 1 107 ? 1.893 -1.685 -9.960 1.00 93.38 107 ILE A CA 1
ATOM 843 C C . ILE A 1 107 ? 2.064 -2.031 -11.446 1.00 93.38 107 ILE A C 1
ATOM 845 O O . ILE A 1 107 ? 2.481 -1.181 -12.228 1.00 93.38 107 ILE A O 1
ATOM 849 N N . CYS A 1 108 ? 1.742 -3.257 -11.876 1.00 93.00 108 CYS A N 1
ATOM 850 C CA . CYS A 1 108 ? 2.005 -3.713 -13.247 1.00 93.00 108 CYS A CA 1
ATOM 851 C C . CYS A 1 108 ? 1.405 -2.789 -14.320 1.00 93.00 108 CYS A C 1
ATOM 853 O O . CYS A 1 108 ? 2.071 -2.463 -15.305 1.00 93.00 108 CYS A O 1
ATOM 855 N N . SER A 1 109 ? 0.160 -2.340 -14.128 1.00 91.44 109 SER A N 1
ATOM 856 C CA . SER A 1 109 ? -0.512 -1.433 -15.070 1.00 91.44 109 SER A CA 1
ATOM 857 C C . SER A 1 109 ? 0.235 -0.098 -15.195 1.00 91.44 109 SER A C 1
ATOM 859 O O . SER A 1 109 ? 0.521 0.363 -16.304 1.00 91.44 109 SER A O 1
ATOM 861 N N . ALA A 1 110 ? 0.629 0.484 -14.058 1.00 92.69 110 ALA A N 1
ATOM 862 C CA . ALA A 1 110 ? 1.387 1.727 -14.011 1.00 92.69 110 ALA A CA 1
ATOM 863 C C . ALA A 1 110 ? 2.772 1.562 -14.650 1.00 92.69 110 ALA A C 1
ATOM 865 O O . ALA A 1 110 ? 3.102 2.290 -15.583 1.00 92.69 110 ALA A O 1
ATOM 866 N N . ILE A 1 111 ? 3.530 0.539 -14.260 1.00 91.44 111 ILE A N 1
ATOM 867 C CA . ILE A 1 111 ? 4.870 0.256 -14.790 1.00 91.44 111 ILE A CA 1
ATOM 868 C C . ILE A 1 111 ? 4.852 -0.046 -16.289 1.00 91.44 111 ILE A C 1
ATOM 870 O O . ILE A 1 111 ? 5.725 0.413 -17.023 1.00 91.44 111 ILE A O 1
ATOM 874 N N . SER A 1 112 ? 3.829 -0.742 -16.784 1.00 91.12 112 SER A N 1
ATOM 875 C CA . SER A 1 112 ? 3.653 -0.960 -18.225 1.00 91.12 112 SER A CA 1
ATOM 876 C C . SER A 1 112 ? 3.458 0.360 -18.978 1.00 91.12 112 SER A C 1
ATOM 878 O O . SER A 1 112 ? 3.944 0.526 -20.101 1.00 91.12 112 SER A O 1
ATOM 880 N N . SER A 1 113 ? 2.764 1.323 -18.364 1.00 90.75 113 SER A N 1
ATOM 881 C CA . SER A 1 113 ? 2.594 2.657 -18.935 1.00 90.75 113 SER A CA 1
ATOM 882 C C . SER A 1 113 ? 3.890 3.478 -18.897 1.00 90.75 113 SER A C 1
ATOM 884 O O . SER A 1 113 ? 4.230 4.076 -19.920 1.00 90.75 113 SER A O 1
ATOM 886 N N . GLU A 1 114 ? 4.660 3.415 -17.803 1.00 89.69 114 GLU A N 1
ATOM 887 C CA . GLU A 1 114 ? 5.979 4.056 -17.690 1.00 89.69 114 GLU A CA 1
ATOM 888 C C . GLU A 1 114 ? 6.954 3.502 -18.730 1.00 89.69 114 GLU A C 1
ATOM 890 O O . GLU A 1 114 ? 7.593 4.257 -19.462 1.00 89.69 114 GLU A O 1
ATOM 895 N N . PHE A 1 115 ? 6.998 2.175 -18.887 1.00 91.25 115 PHE A N 1
ATOM 896 C CA . PHE A 1 115 ? 7.829 1.515 -19.891 1.00 91.25 115 PHE A CA 1
ATOM 897 C C . PHE A 1 115 ? 7.519 2.020 -21.307 1.00 91.25 115 PHE A C 1
ATOM 899 O O . PHE A 1 115 ? 8.424 2.304 -22.094 1.00 91.25 115 PHE A O 1
ATOM 906 N N . ARG A 1 116 ? 6.231 2.204 -21.628 1.00 91.44 116 ARG A N 1
ATOM 907 C CA . ARG A 1 116 ? 5.801 2.759 -22.919 1.00 91.44 116 ARG A CA 1
ATOM 908 C C . ARG A 1 116 ? 6.225 4.219 -23.091 1.00 91.44 116 ARG A C 1
ATOM 910 O O . ARG A 1 116 ? 6.611 4.605 -24.195 1.00 91.44 116 ARG A O 1
ATOM 917 N N . VAL A 1 117 ? 6.137 5.034 -22.039 1.00 88.88 117 VAL A N 1
ATOM 918 C CA . VAL A 1 117 ? 6.573 6.441 -22.062 1.00 88.88 117 VAL A CA 1
ATOM 919 C C . VAL A 1 117 ? 8.078 6.527 -22.301 1.00 88.88 117 VAL A C 1
ATOM 921 O O . VAL A 1 117 ? 8.496 7.231 -23.220 1.00 88.88 117 VAL A O 1
ATOM 924 N N . ILE A 1 118 ? 8.869 5.742 -21.569 1.00 87.50 118 ILE A N 1
ATOM 925 C CA . ILE A 1 118 ? 10.322 5.650 -21.749 1.00 87.50 118 ILE A CA 1
ATOM 926 C C . ILE A 1 118 ? 10.650 5.208 -23.176 1.00 87.50 118 ILE A C 1
ATOM 928 O O . ILE A 1 118 ? 11.443 5.850 -23.857 1.00 87.50 118 ILE A O 1
ATOM 932 N N . GLY A 1 119 ? 9.994 4.166 -23.691 1.00 89.62 119 GLY A N 1
ATOM 933 C CA . GLY A 1 119 ? 10.231 3.702 -25.057 1.00 89.62 119 GLY A CA 1
ATOM 934 C C . GLY A 1 119 ? 9.904 4.748 -26.134 1.00 89.62 119 GLY A C 1
ATOM 935 O O . GLY A 1 119 ? 10.613 4.870 -27.137 1.00 89.62 119 GLY A O 1
ATOM 936 N N . ASN A 1 120 ? 8.854 5.547 -25.927 1.00 90.88 120 ASN A N 1
ATOM 937 C CA . ASN A 1 120 ? 8.531 6.680 -26.796 1.00 90.88 120 ASN A CA 1
ATOM 938 C C . ASN A 1 120 ? 9.597 7.779 -26.739 1.00 90.88 120 ASN A C 1
ATOM 940 O O . ASN A 1 120 ? 9.937 8.336 -27.783 1.00 90.88 120 ASN A O 1
ATOM 944 N N . ASP A 1 121 ? 10.112 8.088 -25.550 1.00 86.75 121 ASP A N 1
ATOM 945 C CA . ASP A 1 121 ? 11.185 9.066 -25.364 1.00 86.75 121 ASP A CA 1
ATOM 946 C C . ASP A 1 121 ? 12.477 8.621 -26.065 1.00 86.75 121 ASP A C 1
ATOM 948 O O . ASP A 1 121 ? 13.042 9.375 -26.856 1.00 86.75 121 ASP A O 1
ATOM 952 N N . MET A 1 122 ? 12.875 7.355 -25.901 1.00 86.75 122 MET A N 1
ATOM 953 C CA . MET A 1 122 ? 14.057 6.798 -26.573 1.00 86.75 122 MET A CA 1
ATOM 954 C C . MET A 1 122 ? 13.958 6.896 -28.095 1.00 86.75 122 MET A C 1
ATOM 956 O O . MET A 1 122 ? 14.903 7.335 -28.744 1.00 86.75 122 MET A O 1
ATOM 960 N N . ARG A 1 123 ? 12.798 6.560 -28.675 1.00 90.19 123 ARG A N 1
ATOM 961 C CA . ARG A 1 123 ? 12.569 6.684 -30.127 1.00 90.19 123 ARG A CA 1
ATOM 962 C C . ARG A 1 123 ? 12.680 8.124 -30.618 1.00 90.19 123 ARG A C 1
ATOM 964 O O . ARG A 1 123 ? 13.146 8.359 -31.729 1.00 90.19 123 ARG A O 1
AT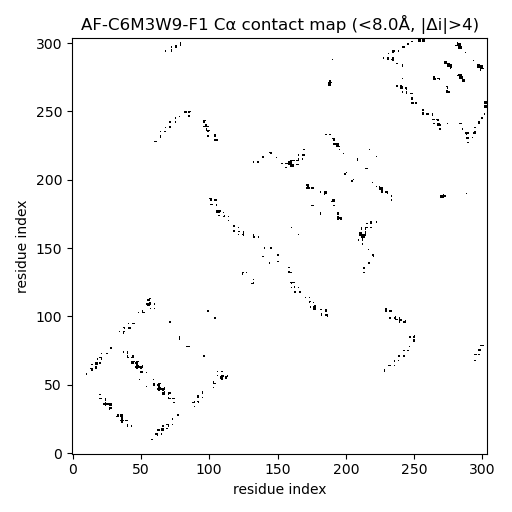OM 971 N N . LYS A 1 124 ? 12.247 9.101 -29.818 1.00 87.44 124 LYS A N 1
ATOM 972 C CA . LYS A 1 124 ? 12.408 10.520 -30.165 1.00 87.44 124 LYS A CA 1
ATOM 973 C C . LYS A 1 124 ? 13.875 10.944 -30.128 1.00 87.44 124 LYS A C 1
ATOM 975 O O . LYS A 1 124 ? 14.293 11.689 -31.006 1.00 87.44 124 LYS A O 1
ATOM 980 N N . ARG A 1 125 ? 14.641 10.469 -29.140 1.00 84.50 125 ARG A N 1
ATOM 981 C CA . ARG A 1 125 ? 16.074 10.771 -28.992 1.00 84.50 125 ARG A CA 1
ATOM 982 C C . ARG A 1 125 ? 16.923 10.143 -30.095 1.00 84.50 125 ARG A C 1
ATOM 984 O O . ARG A 1 125 ? 17.777 10.829 -30.638 1.00 84.50 125 ARG A O 1
ATOM 991 N N . GLU A 1 126 ? 16.650 8.890 -30.453 1.00 86.94 126 GLU A N 1
ATOM 992 C CA . GLU A 1 126 ? 17.321 8.176 -31.552 1.00 86.94 126 GLU A CA 1
ATOM 993 C C . GLU A 1 126 ? 17.180 8.922 -32.888 1.00 86.94 126 GLU A C 1
ATOM 995 O O . GLU A 1 126 ? 18.146 9.067 -33.627 1.00 86.94 126 GLU A O 1
ATOM 1000 N N . ASN A 1 127 ? 15.993 9.470 -33.167 1.00 84.62 127 ASN A N 1
ATOM 1001 C CA . ASN A 1 127 ? 15.730 10.263 -34.373 1.00 84.62 127 ASN A CA 1
ATOM 1002 C C . ASN A 1 127 ? 16.133 11.748 -34.240 1.00 84.62 127 ASN A C 1
ATOM 1004 O O . ASN A 1 127 ? 15.833 12.555 -35.123 1.00 84.62 127 ASN A O 1
ATOM 1008 N N . GLY A 1 128 ? 16.749 12.136 -33.121 1.00 82.00 128 GLY A N 1
ATOM 1009 C CA . GLY A 1 128 ? 17.158 13.507 -32.839 1.00 82.00 128 GLY A CA 1
ATOM 1010 C C . GLY A 1 128 ? 18.507 13.886 -33.472 1.00 82.00 128 GLY A C 1
ATOM 1011 O O . GLY A 1 128 ? 19.253 13.025 -33.937 1.00 82.00 128 GLY A O 1
ATOM 1012 N N . PRO A 1 129 ? 18.859 15.185 -33.487 1.00 82.31 129 PRO A N 1
ATOM 1013 C CA . PRO A 1 129 ? 20.185 15.641 -33.899 1.00 82.31 129 PRO A CA 1
ATOM 1014 C C . PRO A 1 129 ? 21.317 14.945 -33.131 1.00 82.31 129 PRO A C 1
ATOM 1016 O O . PRO A 1 129 ? 21.255 14.805 -31.910 1.00 82.31 129 PRO A O 1
ATOM 1019 N N . PHE A 1 130 ? 22.391 14.582 -33.835 1.00 76.75 130 PHE A N 1
ATOM 1020 C CA . PHE A 1 130 ? 23.545 13.884 -33.254 1.00 76.75 130 PHE A CA 1
ATOM 1021 C C . PHE A 1 130 ? 24.172 14.629 -32.059 1.00 76.75 130 PHE A C 1
ATOM 1023 O O . PHE A 1 130 ? 24.547 13.996 -31.073 1.00 76.75 130 PHE A O 1
ATOM 1030 N N . ASP A 1 131 ? 24.206 15.966 -32.089 1.00 78.06 131 ASP A N 1
ATOM 1031 C CA . ASP A 1 131 ? 24.746 16.789 -30.995 1.00 78.06 131 ASP A CA 1
ATOM 1032 C C . ASP A 1 131 ? 23.985 16.600 -29.669 1.00 78.06 131 ASP A C 1
ATOM 1034 O O . ASP A 1 131 ? 24.585 16.662 -28.596 1.00 78.06 131 ASP A O 1
ATOM 1038 N N . LEU A 1 132 ? 22.676 16.314 -29.721 1.00 77.50 132 LEU A N 1
ATOM 1039 C CA . LEU A 1 132 ? 21.875 16.005 -28.528 1.00 77.50 132 LEU A CA 1
ATOM 1040 C C . LEU A 1 132 ? 22.272 14.652 -27.929 1.00 77.50 132 LEU A C 1
ATOM 1042 O O . LEU A 1 132 ? 22.420 14.541 -26.714 1.00 77.50 132 LEU A O 1
ATOM 1046 N N . ILE A 1 133 ? 22.495 13.641 -28.773 1.00 73.94 133 ILE A N 1
ATOM 1047 C CA . ILE A 1 133 ? 22.949 12.306 -28.350 1.00 73.94 133 ILE A CA 1
ATOM 1048 C C . ILE A 1 133 ? 24.351 12.406 -27.731 1.00 73.94 133 ILE A C 1
ATOM 1050 O O . ILE A 1 133 ? 24.619 11.828 -26.676 1.00 73.94 133 ILE A O 1
ATOM 1054 N N . GLN A 1 134 ? 25.234 13.199 -28.341 1.00 75.00 134 GLN A N 1
ATOM 1055 C CA . GLN A 1 134 ? 26.575 13.458 -27.823 1.00 75.00 134 GLN A CA 1
ATOM 1056 C C . GLN A 1 134 ? 26.548 14.211 -26.481 1.00 75.00 134 GLN A C 1
ATOM 1058 O O . GLN A 1 134 ? 27.307 13.867 -25.571 1.00 75.00 134 GLN A O 1
ATOM 1063 N N . GLY A 1 135 ? 25.673 15.211 -26.334 1.00 75.31 135 GLY A N 1
ATOM 1064 C CA . GLY A 1 135 ? 25.471 15.941 -25.080 1.00 75.31 135 GLY A CA 1
ATOM 1065 C C . GLY A 1 135 ? 25.010 15.032 -23.938 1.00 75.31 135 GLY A C 1
ATOM 1066 O O . GLY A 1 135 ? 25.647 15.006 -22.887 1.00 75.31 135 GLY A O 1
ATOM 1067 N N . GLN A 1 136 ? 23.979 14.214 -24.175 1.00 71.69 136 GLN A N 1
ATOM 1068 C CA . GLN A 1 136 ? 23.456 13.256 -23.189 1.00 71.69 136 GLN A CA 1
ATOM 1069 C C . GLN A 1 136 ? 24.508 12.242 -22.743 1.00 71.69 136 GLN A C 1
ATOM 1071 O O . GLN A 1 136 ? 24.642 11.952 -21.557 1.00 71.69 136 GLN A O 1
ATOM 1076 N N . PHE A 1 137 ? 25.284 11.714 -23.688 1.00 72.88 137 PHE A N 1
ATOM 1077 C CA . PHE A 1 137 ? 26.367 10.786 -23.385 1.00 72.88 137 PHE A CA 1
ATOM 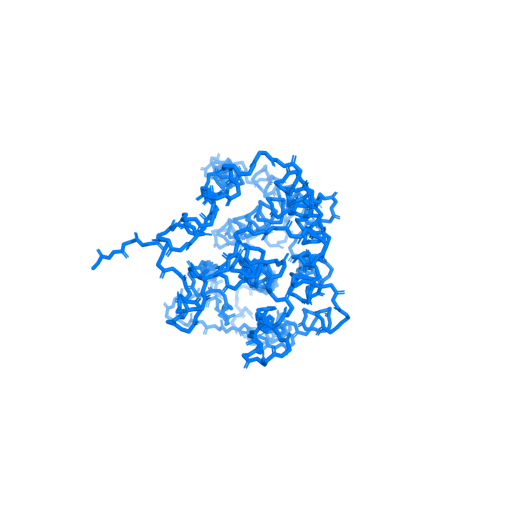1078 C C . PHE A 1 137 ? 27.420 11.411 -22.464 1.00 72.88 137 PHE A C 1
ATOM 1080 O O . PHE A 1 137 ? 27.871 10.780 -21.510 1.00 72.88 137 PHE A O 1
ATOM 1087 N N . ARG A 1 138 ? 27.777 12.678 -22.708 1.00 74.69 138 ARG A N 1
ATOM 1088 C CA . ARG A 1 138 ? 28.715 13.419 -21.860 1.00 74.69 138 ARG A CA 1
ATOM 1089 C C . ARG A 1 138 ? 28.148 13.666 -20.462 1.00 74.69 138 ARG A C 1
ATOM 1091 O O . ARG A 1 138 ? 28.879 13.500 -19.491 1.00 74.69 138 ARG A O 1
ATOM 1098 N N . GLU A 1 139 ? 26.875 14.040 -20.349 1.00 73.81 139 GLU A N 1
ATOM 1099 C CA . GLU A 1 139 ? 26.198 14.207 -19.054 1.00 73.81 139 GLU A CA 1
ATOM 1100 C C . GLU A 1 139 ? 26.156 12.899 -18.259 1.00 73.81 139 GLU A C 1
ATOM 1102 O O . GLU A 1 139 ? 26.523 12.890 -17.087 1.00 73.81 139 GLU A O 1
ATOM 1107 N N . LEU A 1 140 ? 25.803 11.784 -18.903 1.00 71.69 140 LEU A N 1
ATOM 1108 C CA . LEU A 1 140 ? 25.798 10.452 -18.294 1.00 71.69 140 LEU A CA 1
ATOM 1109 C C . LEU A 1 140 ? 27.176 10.067 -17.742 1.00 71.69 140 LEU A C 1
ATOM 1111 O O . LEU A 1 140 ? 27.269 9.619 -16.603 1.00 71.69 140 LEU A O 1
ATOM 1115 N N . ILE A 1 141 ? 28.250 10.278 -18.507 1.00 69.38 141 ILE A N 1
ATOM 1116 C CA . ILE A 1 141 ? 29.625 10.024 -18.040 1.00 69.38 141 ILE A CA 1
ATOM 1117 C C . ILE A 1 141 ? 29.970 10.926 -16.848 1.00 69.38 141 ILE A C 1
ATOM 1119 O O . ILE A 1 141 ? 30.538 10.467 -15.856 1.00 69.38 141 ILE A O 1
ATOM 1123 N N . ASN A 1 142 ? 29.619 12.209 -16.940 1.00 71.31 142 ASN A N 1
ATOM 1124 C CA . ASN A 1 142 ? 29.923 13.204 -15.915 1.00 71.31 142 ASN A CA 1
ATOM 1125 C C . ASN A 1 142 ? 29.078 13.050 -14.646 1.00 71.31 142 ASN A C 1
ATOM 1127 O O . ASN A 1 142 ? 29.471 13.579 -13.611 1.00 71.31 142 ASN A O 1
ATOM 1131 N N . SER A 1 143 ? 27.954 12.329 -14.707 1.00 66.31 143 SER A N 1
ATOM 1132 C CA . SER A 1 143 ? 27.061 12.105 -13.565 1.00 66.31 143 SER A CA 1
ATOM 1133 C C . SER A 1 143 ? 27.732 11.375 -12.400 1.00 66.31 143 SER A C 1
ATOM 1135 O O . SER A 1 143 ? 27.186 11.336 -11.305 1.00 66.31 143 SER A O 1
ATOM 1137 N N . GLY A 1 144 ? 28.906 10.770 -12.609 1.00 58.28 144 GLY A N 1
ATOM 1138 C CA . GLY A 1 144 ? 29.604 10.056 -11.544 1.00 58.28 144 GLY A CA 1
ATOM 1139 C C . GLY A 1 144 ? 28.896 8.764 -11.116 1.00 58.28 144 GLY A C 1
ATOM 1140 O O . GLY A 1 144 ? 29.349 8.101 -10.184 1.00 58.28 144 GLY A O 1
ATOM 1141 N N . MET A 1 145 ? 27.849 8.350 -11.826 1.00 52.62 145 MET A N 1
ATOM 1142 C CA . MET A 1 145 ? 27.159 7.087 -11.608 1.00 52.62 145 MET A CA 1
ATOM 1143 C C . MET A 1 145 ? 27.706 6.015 -12.564 1.00 52.62 145 MET A C 1
ATOM 1145 O O . MET A 1 145 ? 28.072 6.309 -13.699 1.00 52.62 145 MET A O 1
ATOM 1149 N N . GLY A 1 146 ? 27.841 4.775 -12.093 1.00 51.28 146 GLY A N 1
ATOM 1150 C CA . GLY A 1 146 ? 28.453 3.662 -12.836 1.00 51.28 146 GLY A CA 1
ATOM 1151 C C . GLY A 1 146 ? 29.802 3.210 -12.261 1.00 51.28 146 GLY A C 1
ATOM 1152 O O . GLY A 1 146 ? 30.567 4.014 -11.727 1.00 51.28 146 GLY A O 1
ATOM 1153 N N . THR A 1 147 ? 30.077 1.906 -12.354 1.00 52.59 147 THR A N 1
ATOM 1154 C CA . THR A 1 147 ? 31.331 1.284 -11.895 1.00 52.59 147 THR A CA 1
ATOM 1155 C C . THR A 1 147 ? 32.523 1.755 -12.742 1.00 52.59 147 THR A C 1
ATOM 1157 O O . THR A 1 147 ? 32.350 2.143 -13.902 1.00 52.59 147 THR A O 1
ATOM 1160 N N . GLU A 1 148 ? 33.748 1.721 -12.198 1.00 53.31 148 GLU A N 1
ATOM 1161 C CA . GLU A 1 148 ? 34.967 2.102 -12.945 1.00 53.31 148 GLU A CA 1
ATOM 1162 C C . GLU A 1 148 ? 35.128 1.330 -14.273 1.00 53.31 148 GLU A C 1
ATOM 1164 O O . GLU A 1 148 ? 35.618 1.884 -15.261 1.00 53.31 148 GLU A O 1
ATOM 1169 N N . ASP A 1 149 ? 34.619 0.095 -14.339 1.00 52.09 149 ASP A N 1
ATOM 1170 C CA . ASP A 1 149 ? 34.626 -0.753 -15.539 1.00 52.09 149 ASP A CA 1
ATOM 1171 C C . ASP A 1 149 ? 33.802 -0.189 -16.701 1.00 52.09 149 ASP A C 1
ATOM 1173 O O . ASP A 1 149 ? 34.183 -0.325 -17.861 1.00 52.09 149 ASP A O 1
ATOM 1177 N N . ILE A 1 150 ? 32.684 0.480 -16.418 1.00 53.03 150 ILE A N 1
ATOM 1178 C CA . ILE A 1 150 ? 31.833 1.066 -17.459 1.00 53.03 150 ILE A CA 1
ATOM 1179 C C . ILE A 1 150 ? 32.489 2.342 -18.004 1.00 53.03 150 ILE A C 1
ATOM 1181 O O . ILE A 1 150 ? 32.489 2.581 -19.210 1.00 53.03 150 ILE A O 1
ATOM 1185 N N . ARG A 1 151 ? 33.143 3.133 -17.146 1.00 54.06 151 ARG A N 1
ATOM 1186 C CA . ARG A 1 151 ? 33.823 4.376 -17.553 1.00 54.06 151 ARG A CA 1
ATOM 1187 C C . ARG A 1 151 ? 35.051 4.146 -18.433 1.00 54.06 151 ARG A C 1
ATOM 1189 O O . ARG A 1 151 ? 35.352 4.996 -19.267 1.00 54.06 151 ARG A O 1
ATOM 1196 N N . SER A 1 152 ? 35.751 3.023 -18.266 1.00 52.31 152 SER A N 1
ATOM 1197 C CA . SER A 1 152 ? 37.019 2.755 -18.964 1.00 52.31 152 SER A CA 1
ATOM 1198 C C . SER A 1 152 ? 36.861 2.316 -20.430 1.00 52.31 152 SER A C 1
ATOM 1200 O O . SER A 1 152 ? 37.795 2.474 -21.214 1.00 52.31 152 SER A O 1
ATOM 1202 N N . ILE A 1 153 ? 35.684 1.819 -20.831 1.00 51.69 153 ILE A N 1
ATOM 1203 C CA . ILE A 1 153 ? 35.440 1.250 -22.176 1.00 51.69 153 ILE A CA 1
ATOM 1204 C C . ILE A 1 153 ? 34.680 2.235 -23.091 1.00 51.69 153 ILE A C 1
ATOM 1206 O O . ILE A 1 153 ? 34.745 2.162 -24.317 1.00 51.69 153 ILE A O 1
ATOM 1210 N N . ILE A 1 154 ? 33.980 3.199 -22.497 1.00 54.44 154 ILE A N 1
ATOM 1211 C CA . ILE A 1 154 ? 33.015 4.088 -23.154 1.00 54.44 154 ILE A CA 1
ATOM 1212 C C . ILE A 1 154 ? 33.598 5.228 -24.012 1.00 54.44 154 ILE A C 1
ATOM 1214 O O . ILE A 1 154 ? 33.025 5.486 -25.072 1.00 54.44 154 ILE A O 1
ATOM 1218 N N . PRO A 1 155 ? 34.716 5.902 -23.672 1.00 53.16 155 PRO A N 1
ATOM 1219 C CA . PRO A 1 155 ? 35.193 7.039 -24.469 1.00 53.16 155 PRO A CA 1
ATOM 1220 C C . PRO A 1 155 ? 35.779 6.651 -25.840 1.00 53.16 155 PRO A C 1
ATOM 1222 O O . PRO A 1 155 ? 36.100 7.533 -26.632 1.00 53.16 155 PRO A O 1
ATOM 1225 N N . LEU A 1 156 ? 35.913 5.353 -26.138 1.00 55.88 156 LEU A N 1
ATOM 1226 C CA . LEU A 1 156 ? 36.437 4.840 -27.411 1.00 55.88 156 LEU A CA 1
ATOM 1227 C C . LEU A 1 156 ? 35.338 4.464 -28.420 1.00 55.88 156 LEU A C 1
ATOM 1229 O O . LEU A 1 156 ? 35.652 4.108 -29.555 1.00 55.88 156 LEU A O 1
ATOM 1233 N N . ILE A 1 157 ? 34.063 4.531 -28.027 1.00 65.50 157 ILE A N 1
ATOM 1234 C CA . ILE A 1 157 ? 32.928 4.095 -28.849 1.00 65.50 157 ILE A CA 1
ATOM 1235 C C . ILE A 1 157 ? 32.134 5.324 -29.301 1.00 65.50 157 ILE A C 1
ATOM 1237 O O . ILE A 1 157 ? 31.876 6.238 -28.519 1.00 65.50 157 ILE A O 1
ATOM 1241 N N . ARG A 1 158 ? 31.731 5.353 -30.578 1.00 71.62 158 ARG A N 1
ATOM 1242 C CA . ARG A 1 158 ? 30.851 6.402 -31.113 1.00 71.62 158 ARG A CA 1
ATOM 1243 C C . ARG A 1 158 ? 29.559 6.444 -30.277 1.00 71.62 158 ARG A C 1
ATOM 1245 O O . ARG A 1 158 ? 28.963 5.384 -30.071 1.00 71.62 158 ARG A O 1
ATOM 1252 N N . PRO A 1 159 ? 29.100 7.618 -29.807 1.00 76.69 159 PRO A N 1
ATOM 1253 C CA . PRO A 1 159 ? 27.820 7.713 -29.118 1.00 76.69 159 PRO A CA 1
ATOM 1254 C C . PRO A 1 159 ? 26.710 7.328 -30.101 1.00 76.69 159 PRO A C 1
ATOM 1256 O O . PRO A 1 159 ? 26.539 7.982 -31.131 1.00 76.69 159 PRO A O 1
ATOM 1259 N N . ASN A 1 160 ? 26.004 6.239 -29.805 1.00 83.62 160 ASN A N 1
ATOM 1260 C CA . ASN A 1 160 ? 24.834 5.793 -30.552 1.00 83.62 160 ASN A CA 1
ATOM 1261 C C . ASN A 1 160 ? 23.729 5.339 -29.593 1.00 83.62 160 ASN A C 1
ATOM 1263 O O . ASN A 1 160 ? 24.011 4.851 -28.493 1.00 83.62 160 ASN A O 1
ATOM 1267 N N . LEU A 1 161 ? 22.481 5.504 -30.021 1.00 87.06 161 LEU A N 1
ATOM 1268 C CA . LEU A 1 161 ? 21.292 5.095 -29.289 1.00 87.06 161 LEU A CA 1
ATOM 1269 C C . LEU A 1 161 ? 20.392 4.285 -30.221 1.00 87.06 161 LEU A C 1
ATOM 1271 O O . LEU A 1 161 ? 19.799 4.846 -31.132 1.00 87.06 161 LEU A O 1
ATOM 1275 N N . ASP A 1 162 ? 20.252 2.995 -29.934 1.00 90.12 162 ASP A N 1
ATOM 1276 C CA . ASP A 1 162 ? 19.234 2.125 -30.521 1.00 90.12 162 ASP A CA 1
ATOM 1277 C C . ASP A 1 162 ? 18.086 2.011 -29.511 1.00 90.12 162 ASP A C 1
ATOM 1279 O O . ASP A 1 162 ? 18.241 1.474 -28.400 1.00 90.12 162 ASP A O 1
ATOM 1283 N N . SER A 1 163 ? 16.921 2.555 -29.865 1.00 90.44 163 SER A N 1
ATOM 1284 C CA . SER A 1 163 ? 15.789 2.588 -28.938 1.00 90.44 163 SER A CA 1
ATOM 1285 C C . SER A 1 163 ? 15.213 1.199 -28.659 1.00 90.44 163 SER A C 1
ATOM 1287 O O . SER A 1 163 ? 14.795 0.938 -27.528 1.00 90.44 163 SER A O 1
ATOM 1289 N N . ALA A 1 164 ? 15.209 0.299 -29.644 1.00 91.25 164 ALA A N 1
ATOM 1290 C CA . ALA A 1 164 ? 14.664 -1.047 -29.508 1.00 91.25 164 ALA A CA 1
ATOM 1291 C C . ALA A 1 164 ? 15.559 -1.906 -28.610 1.00 91.25 164 ALA A C 1
ATOM 1293 O O . ALA A 1 164 ? 15.074 -2.578 -27.696 1.00 91.25 164 ALA A O 1
ATOM 1294 N N . HIS A 1 165 ? 16.872 -1.823 -28.807 1.00 90.06 165 HIS A N 1
ATOM 1295 C CA . HIS A 1 165 ? 17.853 -2.491 -27.968 1.00 90.06 165 HIS A CA 1
ATOM 1296 C C . HIS A 1 165 ? 17.798 -1.953 -26.534 1.00 90.06 165 HIS A C 1
ATO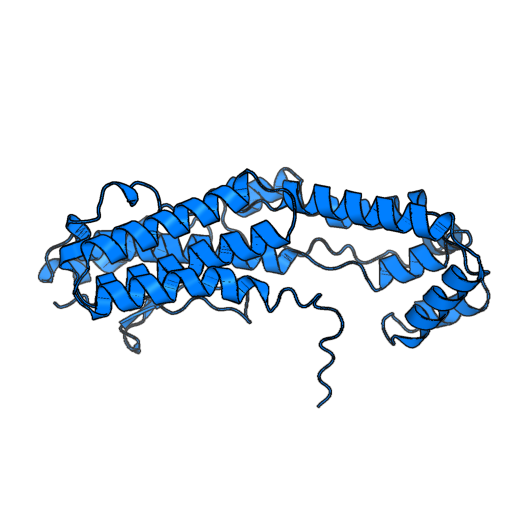M 1298 O O . HIS A 1 165 ? 17.730 -2.726 -25.578 1.00 90.06 165 HIS A O 1
ATOM 1304 N N . THR A 1 166 ? 17.741 -0.634 -26.352 1.00 87.88 166 THR A N 1
ATOM 1305 C CA . THR A 1 166 ? 17.636 -0.029 -25.013 1.00 87.88 166 THR A CA 1
ATOM 1306 C C . THR A 1 166 ? 16.360 -0.463 -24.291 1.00 87.88 166 THR A C 1
ATOM 1308 O O . THR A 1 166 ? 16.409 -0.839 -23.121 1.00 87.88 166 THR A O 1
ATOM 1311 N N . GLN A 1 167 ? 15.222 -0.508 -24.987 1.00 90.06 167 GLN A N 1
ATOM 1312 C CA . GLN A 1 167 ? 13.977 -1.035 -24.421 1.00 90.06 167 GLN A CA 1
ATOM 1313 C C . GLN A 1 167 ? 14.096 -2.514 -24.038 1.00 90.06 167 GLN A C 1
ATOM 1315 O O . GLN A 1 167 ? 13.649 -2.896 -22.957 1.00 90.06 167 GLN A O 1
ATOM 1320 N N . ALA A 1 168 ? 14.730 -3.343 -24.872 1.00 89.62 168 ALA A N 1
ATOM 1321 C CA . ALA A 1 168 ? 14.957 -4.755 -24.564 1.00 89.62 168 ALA A CA 1
ATOM 1322 C C . 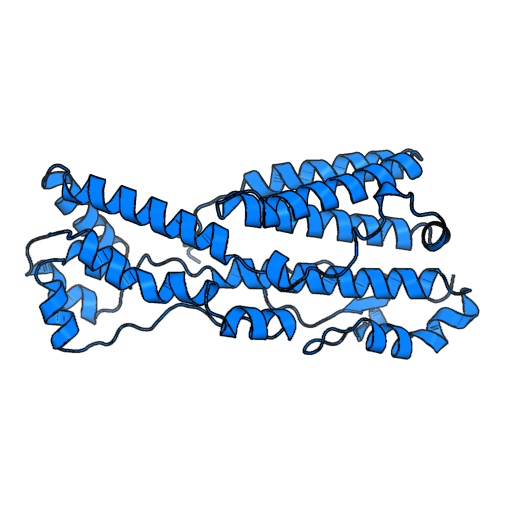ALA A 1 168 ? 15.826 -4.943 -23.311 1.00 89.62 168 ALA A C 1
ATOM 1324 O O . ALA A 1 168 ? 15.599 -5.863 -22.529 1.00 89.62 168 ALA A O 1
ATOM 1325 N N . LEU A 1 169 ? 16.782 -4.040 -23.085 1.00 86.19 169 LEU A N 1
ATOM 1326 C CA . LEU A 1 169 ? 17.608 -4.024 -21.884 1.00 86.19 169 LEU A CA 1
ATOM 1327 C C . LEU A 1 169 ? 16.828 -3.635 -20.616 1.00 86.19 169 LEU A C 1
ATOM 1329 O O . LEU A 1 169 ? 17.146 -4.135 -19.540 1.00 86.19 169 LEU A O 1
ATOM 1333 N N . TYR A 1 170 ? 15.827 -2.758 -20.731 1.00 87.06 170 TYR A N 1
ATOM 1334 C CA . TYR A 1 170 ? 14.966 -2.336 -19.618 1.00 87.06 170 TYR A CA 1
ATOM 1335 C C . TYR A 1 170 ? 13.881 -3.375 -19.311 1.00 87.06 170 TYR A C 1
ATOM 1337 O O . TYR A 1 170 ? 13.488 -3.544 -18.157 1.00 87.06 170 TYR A O 1
ATOM 1345 N N . ALA A 1 171 ? 13.391 -4.079 -20.333 1.00 89.56 171 ALA A N 1
ATOM 1346 C CA . ALA A 1 171 ? 12.204 -4.923 -20.243 1.00 89.56 171 ALA A CA 1
ATOM 1347 C C . ALA A 1 171 ? 12.214 -5.926 -19.071 1.00 89.56 171 ALA A C 1
ATOM 1349 O O . ALA A 1 171 ? 11.194 -6.004 -18.388 1.00 89.56 171 ALA A O 1
ATOM 1350 N N . PRO A 1 172 ? 13.309 -6.652 -18.756 1.00 87.50 172 PRO A N 1
ATOM 1351 C CA . PRO A 1 172 ? 13.319 -7.583 -17.626 1.00 87.50 172 PRO A CA 1
ATOM 1352 C C . PRO A 1 172 ? 13.049 -6.910 -16.275 1.00 87.50 172 PRO A C 1
ATOM 1354 O O . PRO A 1 172 ? 12.370 -7.494 -15.430 1.00 87.50 172 PRO A O 1
ATOM 1357 N N . HIS A 1 173 ? 13.544 -5.682 -16.089 1.00 85.94 173 HIS A N 1
ATOM 1358 C CA . HIS A 1 173 ? 13.331 -4.912 -14.868 1.00 85.94 173 HIS A CA 1
ATOM 1359 C C . HIS A 1 173 ? 11.846 -4.558 -14.704 1.00 85.94 173 HIS A C 1
ATOM 1361 O O . HIS A 1 173 ? 11.212 -4.956 -13.730 1.00 85.94 173 HIS A O 1
ATOM 1367 N N . PHE A 1 174 ? 11.258 -3.921 -15.720 1.00 89.12 174 PHE A N 1
ATOM 1368 C CA . PHE A 1 174 ? 9.853 -3.495 -15.704 1.00 89.12 174 PHE A CA 1
ATOM 1369 C C . PHE A 1 174 ? 8.888 -4.689 -15.659 1.00 89.12 174 PHE A C 1
ATOM 1371 O O . PHE A 1 174 ? 7.897 -4.675 -14.930 1.00 89.12 174 PHE A O 1
ATOM 1378 N N . ALA A 1 175 ? 9.195 -5.764 -16.389 1.00 90.88 175 ALA A N 1
ATOM 1379 C CA . ALA A 1 175 ? 8.359 -6.958 -16.433 1.00 90.88 175 ALA A CA 1
ATOM 1380 C C . ALA A 1 175 ? 8.280 -7.682 -15.084 1.00 90.88 175 ALA A C 1
ATOM 1382 O O . ALA A 1 175 ? 7.309 -8.401 -14.859 1.00 90.88 175 ALA A O 1
ATOM 1383 N N . THR A 1 176 ? 9.253 -7.496 -14.182 1.00 90.25 176 THR A N 1
ATOM 1384 C CA . THR A 1 176 ? 9.255 -8.136 -12.855 1.00 90.25 176 THR A CA 1
ATOM 1385 C C . THR A 1 176 ? 7.986 -7.821 -12.067 1.00 90.25 176 THR A C 1
ATOM 1387 O O . THR A 1 176 ? 7.437 -8.711 -11.430 1.00 90.25 176 THR A O 1
ATOM 1390 N N . PHE A 1 177 ? 7.423 -6.620 -12.194 1.00 91.00 177 PHE A N 1
ATOM 1391 C CA . PHE A 1 177 ? 6.203 -6.239 -11.472 1.00 91.00 177 PHE A CA 1
ATOM 1392 C C . PHE A 1 177 ? 4.913 -6.820 -12.072 1.00 91.00 177 PHE A C 1
ATOM 1394 O O . PHE A 1 177 ? 3.854 -6.742 -11.455 1.00 91.00 177 PHE A O 1
ATOM 1401 N N . CYS A 1 178 ? 5.001 -7.423 -13.257 1.00 91.88 178 CYS A N 1
ATOM 1402 C CA . CYS A 1 178 ? 3.875 -7.982 -14.001 1.00 91.88 178 CYS A CA 1
ATOM 1403 C C . CYS A 1 178 ? 3.832 -9.512 -14.006 1.00 91.88 178 CYS A C 1
ATOM 1405 O O . CYS A 1 178 ? 2.941 -10.093 -14.627 1.00 91.88 178 CYS A O 1
ATOM 1407 N N . LYS A 1 179 ? 4.797 -10.184 -13.368 1.00 92.31 179 LYS A N 1
ATOM 1408 C CA . LYS A 1 179 ? 4.853 -11.645 -13.396 1.00 92.31 179 LYS A CA 1
ATOM 1409 C C . LYS A 1 179 ? 3.856 -12.275 -12.413 1.00 92.31 179 LYS A C 1
ATOM 1411 O O . LYS A 1 179 ? 3.565 -11.670 -11.380 1.00 92.31 179 LYS A O 1
ATOM 1416 N N . PRO A 1 180 ? 3.381 -13.508 -12.668 1.00 92.44 180 PRO A N 1
ATOM 1417 C CA . PRO A 1 180 ? 2.508 -14.223 -11.735 1.00 92.44 180 PRO A CA 1
ATOM 1418 C C . PRO A 1 180 ? 3.117 -14.394 -10.335 1.00 92.44 180 PRO A C 1
ATOM 1420 O O . PRO A 1 180 ? 2.400 -14.327 -9.339 1.00 92.44 180 PRO A O 1
ATOM 1423 N N . GLU A 1 181 ? 4.440 -14.563 -10.235 1.00 92.75 181 GLU A N 1
ATOM 1424 C CA . GLU A 1 181 ? 5.141 -14.705 -8.953 1.00 92.75 181 GLU A CA 1
ATOM 1425 C C . GLU A 1 181 ? 5.011 -13.450 -8.080 1.00 92.75 181 GLU A C 1
ATOM 1427 O O . GLU A 1 181 ? 5.017 -13.549 -6.851 1.00 92.75 181 GLU A O 1
ATOM 1432 N N . THR A 1 182 ? 4.842 -12.279 -8.699 1.00 92.88 182 THR A N 1
ATOM 1433 C CA . THR A 1 182 ? 4.588 -11.018 -7.995 1.00 92.88 182 THR A CA 1
ATOM 1434 C C . THR A 1 182 ? 3.231 -11.055 -7.318 1.00 92.88 182 THR A C 1
ATOM 1436 O O . THR A 1 182 ? 3.147 -10.748 -6.136 1.00 92.88 182 THR A O 1
ATOM 1439 N N . THR A 1 183 ? 2.179 -11.522 -7.994 1.00 93.75 183 THR A N 1
ATOM 1440 C CA . THR A 1 183 ? 0.857 -11.685 -7.367 1.00 93.75 183 THR A CA 1
ATOM 1441 C C . THR A 1 183 ? 0.920 -12.640 -6.178 1.00 93.75 183 THR A C 1
ATOM 1443 O O . THR A 1 183 ? 0.416 -12.306 -5.115 1.00 93.75 183 THR A O 1
ATOM 1446 N N . VAL A 1 184 ? 1.625 -13.771 -6.304 1.00 95.38 184 VAL A N 1
ATOM 1447 C CA . VAL A 1 184 ? 1.826 -14.723 -5.192 1.00 95.38 184 VAL A CA 1
ATOM 1448 C C . VAL A 1 184 ? 2.637 -14.106 -4.042 1.00 95.38 184 VAL A C 1
ATOM 1450 O O . VAL A 1 184 ? 2.469 -14.469 -2.879 1.00 95.38 184 VAL A O 1
ATOM 1453 N N . THR A 1 185 ? 3.561 -13.196 -4.347 1.00 96.12 185 THR A N 1
ATOM 1454 C CA . THR A 1 185 ? 4.348 -12.469 -3.340 1.00 96.12 185 THR A CA 1
ATOM 1455 C C . THR A 1 185 ? 3.474 -11.470 -2.585 1.00 96.12 185 THR A C 1
ATOM 1457 O O . THR A 1 185 ? 3.504 -11.469 -1.357 1.00 96.12 185 THR A O 1
ATOM 1460 N N . LEU A 1 186 ? 2.653 -10.702 -3.305 1.00 96.31 186 LEU A N 1
ATOM 1461 C CA . LEU A 1 186 ? 1.735 -9.711 -2.744 1.00 96.31 186 LEU A CA 1
ATOM 1462 C C . LEU A 1 186 ? 0.591 -10.354 -1.946 1.00 96.31 186 LEU A C 1
ATOM 1464 O O . LEU A 1 186 ? 0.316 -9.908 -0.839 1.00 96.31 186 LEU A O 1
ATOM 1468 N N . ASP A 1 187 ? -0.026 -11.432 -2.445 1.00 95.50 187 ASP A N 1
ATOM 1469 C CA . ASP A 1 187 ? -1.094 -12.159 -1.731 1.00 95.50 187 ASP A CA 1
ATOM 1470 C C . ASP A 1 187 ? -0.599 -12.739 -0.400 1.00 95.50 187 ASP A C 1
ATOM 1472 O O . ASP A 1 187 ? -1.312 -12.747 0.601 1.00 95.50 187 ASP A O 1
ATOM 1476 N N . ALA A 1 188 ? 0.643 -13.226 -0.379 1.00 96.19 188 ALA A N 1
ATOM 1477 C CA . ALA A 1 188 ? 1.275 -13.726 0.835 1.00 96.19 188 ALA A CA 1
ATOM 1478 C C . ALA A 1 188 ? 1.832 -12.603 1.727 1.00 96.19 188 ALA A C 1
ATOM 1480 O O . ALA A 1 188 ? 2.401 -12.909 2.773 1.00 96.19 188 ALA A O 1
ATOM 1481 N N . ASP A 1 189 ? 1.726 -11.339 1.308 1.00 96.88 189 ASP A N 1
ATOM 1482 C CA . ASP A 1 189 ? 2.340 -10.176 1.950 1.00 96.88 189 ASP A CA 1
ATOM 1483 C C . ASP A 1 189 ? 3.845 -10.358 2.230 1.00 96.88 189 ASP A C 1
ATOM 1485 O O . ASP A 1 189 ? 4.359 -10.009 3.286 1.00 96.88 189 ASP A O 1
ATOM 1489 N N . ARG A 1 190 ? 4.577 -10.974 1.296 1.00 96.62 190 ARG A N 1
ATOM 1490 C CA . ARG A 1 190 ? 6.034 -11.133 1.406 1.00 96.62 190 ARG A CA 1
ATOM 1491 C C . ARG A 1 190 ? 6.731 -9.901 0.851 1.00 96.62 190 ARG A C 1
ATOM 1493 O O . ARG A 1 190 ? 6.315 -9.384 -0.184 1.00 96.62 190 ARG A O 1
ATOM 1500 N N . LYS A 1 191 ? 7.826 -9.469 1.485 1.00 94.88 191 LYS A N 1
ATOM 1501 C CA . LYS A 1 191 ? 8.599 -8.304 1.031 1.00 94.88 191 LYS A CA 1
ATOM 1502 C C . LYS A 1 191 ? 8.980 -8.438 -0.439 1.00 94.88 191 LYS A C 1
ATOM 1504 O O . LYS A 1 191 ? 9.752 -9.336 -0.801 1.00 94.88 191 LYS A O 1
ATOM 1509 N N . MET A 1 192 ? 8.459 -7.530 -1.264 1.00 92.94 192 MET A N 1
ATOM 1510 C CA . MET A 1 192 ? 8.783 -7.510 -2.683 1.00 92.94 192 MET A CA 1
ATOM 1511 C C . MET A 1 192 ? 10.286 -7.294 -2.860 1.00 92.94 192 MET A C 1
ATOM 1513 O O . MET A 1 192 ? 10.893 -6.468 -2.176 1.00 92.94 192 MET A O 1
ATOM 1517 N N . GLN A 1 193 ? 10.895 -8.067 -3.751 1.00 88.81 193 GLN A N 1
ATOM 1518 C CA . GLN A 1 193 ? 12.309 -7.916 -4.071 1.00 88.81 193 GLN A CA 1
ATOM 1519 C C . GLN A 1 193 ? 12.482 -6.919 -5.208 1.00 88.81 193 GLN A C 1
ATOM 1521 O O . GLN A 1 193 ? 11.618 -6.812 -6.083 1.00 88.81 193 GLN A O 1
ATOM 1526 N N . SER A 1 194 ? 13.616 -6.218 -5.189 1.00 82.94 194 SER A N 1
ATOM 1527 C CA . SER A 1 194 ? 14.004 -5.326 -6.276 1.00 82.94 194 SER A CA 1
ATOM 1528 C C . SER A 1 194 ? 13.953 -6.066 -7.608 1.00 82.94 194 SER A C 1
ATOM 1530 O O . SER A 1 194 ? 14.447 -7.189 -7.741 1.00 82.94 194 SER A O 1
ATOM 1532 N N . GLY A 1 195 ? 13.362 -5.414 -8.608 1.00 73.50 195 GLY A N 1
ATOM 1533 C CA . GLY A 1 195 ? 13.404 -5.900 -9.980 1.00 73.50 195 GLY A CA 1
ATOM 1534 C C . GLY A 1 195 ? 14.738 -5.615 -10.663 1.00 73.50 195 GLY A C 1
ATOM 1535 O O . GLY A 1 195 ? 14.896 -5.955 -11.838 1.00 73.50 195 GLY A O 1
ATOM 1536 N N . LEU A 1 196 ? 15.674 -4.909 -10.012 1.00 73.62 196 LEU A N 1
ATOM 1537 C CA . LEU A 1 196 ? 16.965 -4.566 -10.601 1.00 73.62 196 LEU A CA 1
ATOM 1538 C C . LEU A 1 196 ? 17.753 -5.844 -10.874 1.00 73.62 196 LEU A C 1
ATOM 1540 O O . LEU A 1 196 ? 18.191 -6.558 -9.975 1.00 73.62 196 LEU A O 1
ATOM 1544 N N . VAL A 1 197 ? 17.949 -6.125 -12.157 1.00 66.62 197 VAL A N 1
ATOM 1545 C CA . VAL A 1 197 ? 18.797 -7.225 -12.592 1.00 66.62 197 VAL A CA 1
ATOM 1546 C C . VAL A 1 197 ? 20.213 -6.683 -12.727 1.00 66.62 197 VAL A C 1
ATOM 1548 O O . VAL A 1 197 ? 20.484 -5.860 -13.604 1.00 66.62 197 VAL A O 1
ATOM 1551 N N . LEU A 1 198 ? 21.120 -7.157 -11.867 1.00 61.66 198 LEU A N 1
ATOM 1552 C CA . LEU A 1 198 ? 22.554 -6.915 -12.016 1.00 61.66 198 LEU A CA 1
ATOM 1553 C C . LEU A 1 198 ? 22.988 -7.363 -13.412 1.00 61.66 198 LEU A C 1
ATOM 1555 O O . LEU A 1 198 ? 22.774 -8.508 -13.820 1.00 61.66 198 LEU A O 1
ATOM 1559 N N . ARG A 1 199 ? 23.568 -6.435 -14.168 1.00 63.91 199 ARG A N 1
ATOM 1560 C CA . ARG A 1 199 ? 23.948 -6.700 -15.550 1.00 63.91 199 ARG A CA 1
ATOM 1561 C C . ARG A 1 199 ? 25.154 -7.624 -15.623 1.00 63.91 199 ARG A C 1
ATOM 1563 O O . ARG A 1 199 ? 26.135 -7.392 -14.919 1.00 63.91 199 ARG A O 1
ATOM 1570 N N . PRO A 1 200 ? 25.125 -8.636 -16.501 1.00 56.72 200 PRO A N 1
ATOM 1571 C CA . PRO A 1 200 ? 26.270 -9.508 -16.682 1.00 56.72 200 PRO A CA 1
ATOM 1572 C C . PRO A 1 200 ? 27.410 -8.758 -17.381 1.00 56.72 200 PRO A C 1
ATOM 1574 O O . PRO A 1 200 ? 27.244 -8.308 -18.518 1.00 56.72 200 PRO A O 1
ATOM 1577 N N . ASP A 1 201 ? 28.591 -8.716 -16.755 1.00 64.06 201 ASP A N 1
ATOM 1578 C CA . ASP A 1 201 ? 29.839 -8.238 -17.373 1.00 64.06 201 ASP A CA 1
ATOM 1579 C C . ASP A 1 201 ? 30.405 -9.270 -18.366 1.00 64.06 201 ASP A C 1
ATOM 1581 O O . ASP A 1 201 ? 31.514 -9.786 -18.253 1.00 64.06 201 ASP A O 1
ATOM 1585 N N . SER A 1 202 ? 29.581 -9.662 -19.336 1.00 70.12 202 SER A N 1
ATOM 1586 C CA . SER A 1 202 ? 29.951 -10.655 -20.337 1.00 70.12 202 SER A CA 1
ATOM 1587 C C . SER A 1 202 ? 30.476 -9.988 -21.602 1.00 70.12 202 SER A C 1
ATOM 1589 O O . SER A 1 202 ? 29.996 -8.936 -22.025 1.00 70.12 202 SER A O 1
ATOM 1591 N N . PHE A 1 203 ? 31.403 -10.661 -22.284 1.00 73.88 203 PHE A N 1
ATOM 1592 C CA . PHE A 1 203 ? 31.876 -10.249 -23.607 1.00 73.88 203 PHE A CA 1
ATOM 1593 C C . PHE A 1 203 ? 30.716 -10.036 -24.592 1.00 73.88 203 PHE A C 1
ATOM 1595 O O . PHE A 1 203 ? 30.689 -9.037 -25.301 1.00 73.88 203 PHE A O 1
ATOM 1602 N N . LYS A 1 204 ? 29.705 -10.919 -24.581 1.00 75.12 204 LYS A N 1
ATOM 1603 C CA . LYS A 1 204 ? 28.503 -10.781 -25.422 1.00 75.12 204 LYS A CA 1
ATOM 1604 C C . LYS A 1 204 ? 27.758 -9.468 -25.164 1.00 75.12 204 LYS A C 1
ATOM 1606 O O . LYS A 1 204 ? 27.322 -8.836 -26.118 1.00 75.12 204 LYS A O 1
ATOM 1611 N N . HIS A 1 205 ? 27.638 -9.050 -23.902 1.00 73.69 205 HIS A N 1
ATOM 1612 C CA . HIS A 1 205 ? 27.006 -7.779 -23.545 1.00 73.69 205 HIS A CA 1
ATOM 1613 C C . HIS A 1 205 ? 27.837 -6.581 -24.028 1.00 73.69 205 HIS A C 1
ATOM 1615 O O . HIS A 1 205 ? 27.291 -5.688 -24.667 1.00 73.69 205 HIS A O 1
ATOM 1621 N N . LYS A 1 206 ? 29.164 -6.608 -23.829 1.00 74.31 206 LYS A N 1
ATOM 1622 C CA . LYS A 1 206 ? 30.077 -5.562 -24.332 1.00 74.31 206 LYS A CA 1
ATOM 1623 C C . LYS A 1 206 ? 29.967 -5.390 -25.851 1.00 74.31 206 LYS A C 1
ATOM 1625 O O . LYS A 1 206 ? 29.868 -4.264 -26.324 1.00 74.31 206 LYS A O 1
ATOM 1630 N N . TRP A 1 207 ? 29.902 -6.491 -26.603 1.00 78.62 207 TRP A N 1
ATOM 1631 C CA . TRP A 1 207 ? 29.689 -6.453 -28.056 1.00 78.62 207 TRP A CA 1
ATOM 1632 C C . TRP A 1 207 ? 28.318 -5.921 -28.457 1.00 78.62 207 TRP A C 1
ATOM 1634 O O . TRP A 1 207 ? 28.230 -5.120 -29.383 1.00 78.62 207 TRP A O 1
ATOM 1644 N N . ALA A 1 208 ? 27.262 -6.324 -27.750 1.00 77.94 208 ALA A N 1
ATOM 1645 C CA . ALA A 1 208 ? 25.917 -5.809 -27.984 1.00 77.94 208 ALA A CA 1
ATOM 1646 C C . ALA A 1 208 ? 25.857 -4.275 -27.800 1.00 77.94 208 ALA A C 1
ATOM 1648 O O . ALA A 1 208 ? 25.122 -3.593 -28.507 1.00 77.94 208 ALA A O 1
ATOM 1649 N N . CYS A 1 209 ? 26.681 -3.715 -26.912 1.00 81.31 209 CYS A N 1
ATOM 1650 C CA . CYS A 1 209 ? 26.712 -2.282 -26.623 1.00 81.31 209 CYS A CA 1
ATOM 1651 C C . CYS A 1 209 ? 27.533 -1.423 -27.599 1.00 81.31 209 CYS A C 1
ATOM 1653 O O . CYS A 1 209 ? 27.503 -0.200 -27.472 1.00 81.31 209 CYS A O 1
ATOM 1655 N N . VAL A 1 210 ? 28.239 -2.008 -28.576 1.00 79.44 210 VAL A N 1
ATOM 1656 C CA . VAL A 1 210 ? 29.045 -1.238 -29.546 1.00 79.44 210 VAL A CA 1
ATOM 1657 C C . VAL A 1 210 ? 28.172 -0.304 -30.387 1.00 79.44 210 VAL A C 1
ATOM 1659 O O . VAL A 1 210 ? 28.544 0.847 -30.599 1.00 79.44 210 VAL A O 1
ATOM 1662 N N . ASP A 1 211 ? 26.998 -0.775 -30.814 1.00 81.00 211 ASP A N 1
ATOM 1663 C CA . ASP A 1 211 ? 26.054 0.004 -31.629 1.00 81.00 211 ASP A CA 1
ATOM 1664 C C . ASP A 1 211 ? 24.915 0.635 -30.802 1.00 81.00 211 ASP A C 1
ATOM 1666 O O . ASP A 1 211 ? 23.958 1.172 -31.340 1.00 81.00 211 ASP A O 1
ATOM 1670 N N . ASN A 1 212 ? 25.009 0.582 -29.469 1.00 86.19 212 ASN A N 1
ATOM 1671 C CA . ASN A 1 212 ? 24.026 1.161 -28.549 1.00 86.19 212 ASN A CA 1
ATOM 1672 C C . ASN A 1 212 ? 24.705 1.692 -27.273 1.00 86.19 212 ASN A C 1
ATOM 1674 O O . ASN A 1 212 ? 24.302 1.388 -26.147 1.00 86.19 212 ASN A O 1
ATOM 1678 N N . SER A 1 213 ? 25.796 2.438 -27.437 1.00 80.56 213 SER A N 1
ATOM 1679 C CA . SER A 1 213 ? 26.669 2.861 -26.336 1.00 80.56 213 SER A CA 1
ATOM 1680 C C . SER A 1 213 ? 25.957 3.761 -25.317 1.00 80.56 213 SER A C 1
ATOM 1682 O O . SER A 1 213 ? 26.101 3.547 -24.111 1.00 80.56 213 SER A O 1
ATOM 1684 N N . VAL A 1 214 ? 25.131 4.710 -25.776 1.00 82.50 214 VAL A N 1
ATOM 1685 C CA . VAL A 1 214 ? 24.330 5.586 -24.902 1.00 82.50 214 VAL A CA 1
ATOM 1686 C C . VAL A 1 214 ? 23.263 4.775 -24.173 1.00 82.50 214 VAL A C 1
ATOM 1688 O O . VAL A 1 214 ? 23.137 4.878 -22.955 1.00 82.50 214 VAL A O 1
ATOM 1691 N N . GLY A 1 215 ? 22.535 3.924 -24.900 1.00 83.38 215 GLY A N 1
ATOM 1692 C CA . GLY A 1 215 ? 21.470 3.097 -24.341 1.00 83.38 215 GLY A CA 1
ATOM 1693 C C . GLY A 1 215 ? 21.967 2.095 -23.303 1.00 83.38 215 GLY A C 1
ATOM 1694 O O . GLY A 1 215 ? 21.362 1.935 -22.244 1.00 83.38 215 GLY A O 1
ATOM 1695 N N . CYS A 1 216 ? 23.113 1.459 -23.549 1.00 82.94 216 CYS A N 1
ATOM 1696 C CA . CYS A 1 216 ? 23.746 0.584 -22.572 1.00 82.94 216 CYS A CA 1
ATOM 1697 C C . CYS A 1 216 ? 24.212 1.338 -21.327 1.00 82.94 216 CYS A C 1
ATOM 1699 O O . CYS A 1 216 ? 23.973 0.848 -20.226 1.00 82.94 216 CYS A O 1
ATOM 1701 N N . LEU A 1 217 ? 24.825 2.514 -21.469 1.00 77.56 217 LEU A N 1
ATOM 1702 C CA . LEU A 1 217 ? 25.230 3.319 -20.317 1.00 77.56 217 LEU A CA 1
ATOM 1703 C C . LEU A 1 217 ? 24.017 3.742 -19.482 1.00 77.56 217 LEU A C 1
ATOM 1705 O O . LEU A 1 217 ? 23.985 3.532 -18.270 1.00 77.56 217 LEU A O 1
ATOM 1709 N N . GLN A 1 218 ? 22.982 4.255 -20.145 1.00 79.19 218 GLN A N 1
ATOM 1710 C CA . GLN A 1 218 ? 21.750 4.685 -19.497 1.00 79.19 218 GLN A CA 1
ATOM 1711 C C . GLN A 1 218 ? 21.092 3.535 -18.738 1.00 79.19 218 GLN A C 1
ATOM 1713 O O . GLN A 1 218 ? 20.734 3.665 -17.575 1.00 79.19 218 GLN A O 1
ATOM 1718 N N . ALA A 1 219 ? 21.013 2.370 -19.361 1.00 79.50 219 ALA A N 1
ATOM 1719 C CA . ALA A 1 219 ? 20.417 1.198 -18.758 1.00 79.50 219 ALA A CA 1
ATOM 1720 C C . ALA A 1 219 ? 21.250 0.593 -17.602 1.00 79.50 219 ALA A C 1
ATOM 1722 O O . ALA A 1 219 ? 20.757 -0.269 -16.880 1.00 79.50 219 ALA A O 1
ATOM 1723 N N . ALA A 1 220 ? 22.517 0.992 -17.444 1.00 74.69 220 ALA A N 1
ATOM 1724 C CA . ALA A 1 220 ? 23.357 0.589 -16.316 1.00 74.69 220 ALA A CA 1
ATOM 1725 C C . ALA A 1 220 ? 23.251 1.548 -15.120 1.00 74.69 220 ALA A C 1
ATOM 1727 O O . ALA A 1 220 ? 23.622 1.169 -14.014 1.00 74.69 220 ALA A O 1
ATOM 1728 N N . ILE A 1 221 ? 22.786 2.778 -15.349 1.00 70.94 221 ILE A N 1
ATOM 1729 C CA . ILE A 1 221 ? 22.867 3.878 -14.379 1.00 70.94 221 ILE A CA 1
ATOM 1730 C C . ILE A 1 221 ? 21.488 4.420 -13.994 1.00 70.94 221 ILE A C 1
ATOM 1732 O O . ILE A 1 221 ? 21.261 4.781 -12.848 1.00 70.94 221 ILE A O 1
ATOM 1736 N N . MET A 1 222 ? 20.576 4.511 -14.957 1.00 71.44 222 MET A N 1
ATOM 1737 C CA . MET A 1 222 ? 19.339 5.287 -14.862 1.00 71.44 222 MET A CA 1
ATOM 1738 C C . MET A 1 222 ? 18.080 4.420 -14.892 1.00 71.44 222 MET A C 1
ATOM 1740 O O . MET A 1 222 ? 17.008 4.934 -15.203 1.00 71.44 222 MET A O 1
ATOM 1744 N N . VAL A 1 223 ? 18.181 3.110 -14.651 1.00 75.12 223 VAL A N 1
ATOM 1745 C CA . VAL A 1 223 ? 16.984 2.275 -14.484 1.00 75.12 223 VAL A CA 1
ATOM 1746 C C . VAL A 1 223 ? 16.464 2.522 -13.068 1.00 75.12 223 VAL A C 1
ATOM 1748 O O . VAL A 1 223 ? 17.143 2.112 -12.125 1.00 75.12 223 VAL A O 1
ATOM 1751 N N . PRO A 1 224 ? 15.318 3.205 -12.891 1.00 74.12 224 PRO A N 1
ATOM 1752 C CA . PRO A 1 224 ? 14.775 3.452 -11.562 1.00 74.12 224 PRO A CA 1
ATOM 1753 C C . PRO A 1 224 ? 14.299 2.129 -10.978 1.00 74.12 224 PRO A C 1
ATOM 1755 O O . PRO A 1 224 ? 13.662 1.364 -11.696 1.00 74.12 224 PRO A O 1
ATOM 1758 N N . ASP A 1 225 ? 14.569 1.874 -9.701 1.00 81.19 225 ASP A N 1
ATOM 1759 C CA . ASP A 1 225 ? 13.894 0.789 -8.997 1.00 81.19 225 ASP A CA 1
ATOM 1760 C C . ASP A 1 225 ? 12.530 1.268 -8.507 1.00 81.19 225 ASP A C 1
ATOM 1762 O O . ASP A 1 225 ? 12.417 2.330 -7.900 1.00 81.19 225 ASP A O 1
ATOM 1766 N N . TYR A 1 226 ? 11.497 0.474 -8.761 1.00 87.25 226 TYR A N 1
ATOM 1767 C CA . TYR A 1 226 ? 10.129 0.788 -8.356 1.00 87.25 226 TYR A CA 1
ATOM 1768 C C . TYR A 1 226 ? 9.661 -0.026 -7.146 1.00 87.25 226 TYR A C 1
ATOM 1770 O O . TYR A 1 226 ? 8.493 0.061 -6.763 1.00 87.25 226 TYR A O 1
ATOM 1778 N N . VAL A 1 227 ? 10.542 -0.839 -6.552 1.00 90.00 227 VAL A N 1
ATOM 1779 C CA . VAL A 1 227 ? 10.188 -1.715 -5.428 1.00 90.00 227 VAL A CA 1
ATOM 1780 C C . VAL A 1 227 ? 9.677 -0.942 -4.210 1.00 90.00 227 VAL A C 1
ATOM 1782 O O . VAL A 1 227 ? 8.740 -1.394 -3.559 1.00 90.00 227 VAL A O 1
ATOM 1785 N N . ASP A 1 228 ? 10.210 0.250 -3.965 1.00 88.88 228 ASP A N 1
ATOM 1786 C CA . ASP A 1 228 ? 9.829 1.107 -2.843 1.00 88.88 228 ASP A CA 1
ATOM 1787 C C . ASP A 1 228 ? 8.346 1.501 -2.889 1.00 88.88 228 ASP A C 1
ATOM 1789 O O . ASP A 1 228 ? 7.660 1.468 -1.871 1.00 88.88 228 ASP A O 1
ATOM 1793 N N . TYR A 1 229 ? 7.807 1.761 -4.084 1.00 89.12 229 TYR A N 1
ATOM 1794 C CA . TYR A 1 229 ? 6.378 2.037 -4.266 1.00 89.12 229 TYR A CA 1
ATOM 1795 C C . TYR A 1 229 ? 5.500 0.829 -3.943 1.00 89.12 229 TYR A C 1
ATOM 1797 O O . TYR A 1 229 ? 4.365 0.976 -3.486 1.00 89.12 229 TYR A O 1
ATOM 1805 N N . VAL A 1 230 ? 6.018 -0.378 -4.188 1.00 93.00 230 VAL A N 1
ATOM 1806 C CA . VAL A 1 230 ? 5.346 -1.613 -3.784 1.00 93.00 230 VAL A CA 1
ATOM 1807 C C . VAL A 1 230 ? 5.402 -1.756 -2.269 1.00 93.00 230 VAL A C 1
ATOM 1809 O O . VAL A 1 230 ? 4.385 -2.081 -1.666 1.00 93.00 230 VAL A O 1
ATOM 1812 N N . HIS A 1 231 ? 6.543 -1.472 -1.634 1.00 93.62 231 HIS A N 1
ATOM 1813 C CA . HIS A 1 231 ? 6.650 -1.502 -0.173 1.00 93.62 231 HIS A CA 1
ATOM 1814 C C . HIS A 1 231 ? 5.686 -0.511 0.486 1.00 93.62 231 HIS A C 1
ATOM 1816 O O . HIS A 1 231 ? 4.998 -0.902 1.422 1.00 93.62 231 HIS A O 1
ATOM 1822 N N . ASP A 1 232 ? 5.536 0.704 -0.050 1.00 91.81 232 ASP A N 1
ATOM 1823 C CA . ASP A 1 232 ? 4.552 1.680 0.440 1.00 91.81 232 ASP A CA 1
ATOM 1824 C C . ASP A 1 232 ? 3.111 1.139 0.381 1.00 91.81 232 ASP A C 1
ATOM 1826 O O . ASP A 1 232 ? 2.326 1.323 1.318 1.00 91.81 232 ASP A O 1
ATOM 1830 N N . LEU A 1 233 ? 2.749 0.439 -0.699 1.00 94.44 233 LEU A N 1
ATOM 1831 C CA . LEU A 1 233 ? 1.447 -0.225 -0.836 1.00 94.44 233 LEU A CA 1
ATOM 1832 C C . LEU A 1 233 ? 1.280 -1.379 0.161 1.00 94.44 233 LEU A C 1
ATOM 1834 O O . LEU A 1 233 ? 0.225 -1.488 0.791 1.00 94.44 233 LEU A O 1
ATOM 1838 N N . GLN A 1 234 ? 2.310 -2.211 0.331 1.00 95.56 234 GLN A N 1
ATOM 1839 C CA . GLN A 1 234 ? 2.314 -3.312 1.297 1.00 95.56 234 GLN A CA 1
ATOM 1840 C C . GLN A 1 234 ? 2.156 -2.779 2.726 1.00 95.56 234 GLN A C 1
ATOM 1842 O O . GLN A 1 234 ? 1.353 -3.295 3.504 1.00 95.56 234 GLN A O 1
ATOM 1847 N N . ASP A 1 235 ? 2.882 -1.727 3.094 1.00 95.06 235 ASP A N 1
ATOM 1848 C CA . ASP A 1 235 ? 2.805 -1.119 4.423 1.00 95.06 235 ASP A CA 1
ATOM 1849 C C . ASP A 1 235 ? 1.455 -0.425 4.654 1.00 95.06 235 ASP A C 1
ATOM 1851 O O . ASP A 1 235 ? 0.886 -0.528 5.742 1.00 95.06 235 ASP A O 1
ATOM 1855 N N . THR A 1 236 ? 0.875 0.186 3.617 1.00 94.62 236 THR A N 1
ATOM 1856 C CA . THR A 1 236 ? -0.487 0.748 3.662 1.00 94.62 236 THR A CA 1
ATOM 1857 C C . THR A 1 236 ? -1.548 -0.341 3.859 1.00 94.62 236 THR A C 1
ATOM 1859 O O . THR A 1 236 ? -2.473 -0.172 4.654 1.00 94.62 236 THR A O 1
ATOM 1862 N N . ALA A 1 237 ? -1.411 -1.495 3.198 1.00 96.06 237 ALA A N 1
ATOM 1863 C CA . ALA A 1 237 ? -2.292 -2.639 3.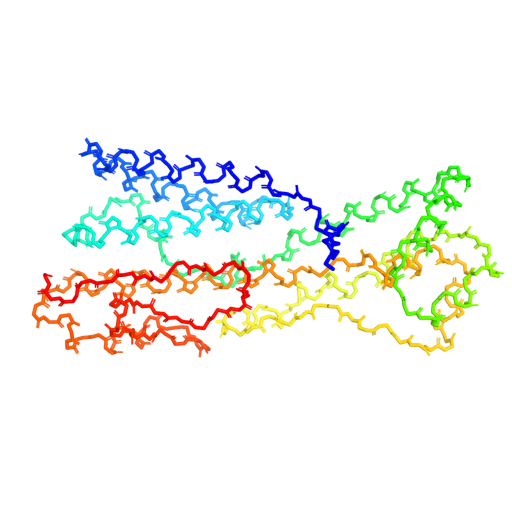434 1.00 96.06 237 ALA A CA 1
ATOM 1864 C C . ALA A 1 237 ? -2.187 -3.132 4.888 1.00 96.06 237 ALA A C 1
ATOM 1866 O O . ALA A 1 237 ? -3.197 -3.414 5.535 1.00 96.06 237 ALA A O 1
ATOM 1867 N N . MET A 1 238 ? -0.970 -3.172 5.435 1.00 96.25 238 MET A N 1
ATOM 1868 C CA . MET A 1 238 ? -0.723 -3.624 6.805 1.00 96.25 238 MET A CA 1
ATOM 1869 C C . MET A 1 238 ? -1.231 -2.642 7.868 1.00 96.25 238 MET A C 1
ATOM 1871 O O . MET A 1 238 ? -1.707 -3.043 8.931 1.00 96.25 238 MET A O 1
ATOM 1875 N N . GLN A 1 239 ? -1.237 -1.350 7.552 1.00 95.44 239 GLN A N 1
ATOM 1876 C CA . GLN A 1 239 ? -1.916 -0.336 8.350 1.00 95.44 239 GLN A CA 1
ATOM 1877 C C . GLN A 1 239 ? -3.440 -0.549 8.374 1.00 95.44 239 GLN A C 1
ATOM 1879 O O . GLN A 1 239 ? -4.058 -0.413 9.430 1.00 95.44 239 GLN A O 1
ATOM 1884 N N . GLN A 1 240 ? -4.060 -0.932 7.253 1.00 96.62 240 GLN A N 1
ATOM 1885 C CA . GLN A 1 240 ? -5.489 -1.274 7.222 1.00 96.62 240 GLN A CA 1
ATOM 1886 C C . GLN A 1 240 ? -5.797 -2.540 8.032 1.00 96.62 240 GLN A C 1
ATOM 1888 O O . GLN A 1 240 ? -6.789 -2.567 8.759 1.00 96.62 240 GLN A O 1
ATOM 1893 N N . HIS A 1 241 ? -4.915 -3.544 8.002 1.00 97.50 241 HIS A N 1
ATOM 1894 C CA . HIS A 1 241 ? -4.972 -4.689 8.918 1.00 97.50 241 HIS A CA 1
ATOM 1895 C C . HIS A 1 241 ? -4.963 -4.243 10.394 1.00 97.50 241 HIS A C 1
ATOM 1897 O O . HIS A 1 241 ? -5.816 -4.663 11.180 1.00 97.50 241 HIS A O 1
ATOM 1903 N N . ALA A 1 242 ? -4.048 -3.345 10.775 1.00 97.00 242 ALA A N 1
ATOM 1904 C CA . ALA A 1 242 ? -3.997 -2.794 12.131 1.00 97.00 242 ALA A CA 1
ATOM 1905 C C . ALA A 1 242 ? -5.278 -2.020 12.493 1.00 97.00 242 ALA A C 1
ATOM 1907 O O . ALA A 1 242 ? -5.797 -2.156 13.602 1.00 97.00 242 ALA A O 1
ATOM 1908 N N . PHE A 1 243 ? -5.825 -1.240 11.557 1.00 97.06 243 PHE A N 1
ATOM 1909 C CA . PHE A 1 243 ? -7.074 -0.509 11.763 1.00 97.06 243 PHE A CA 1
ATOM 1910 C C . PHE A 1 243 ? -8.279 -1.445 11.937 1.00 97.06 243 PHE A C 1
ATOM 1912 O O . PHE A 1 243 ? -9.117 -1.211 12.803 1.00 97.06 243 PHE A O 1
ATOM 1919 N N . GLN A 1 244 ? -8.362 -2.536 11.176 1.00 97.88 244 GLN A N 1
ATOM 1920 C CA . GLN A 1 244 ? -9.421 -3.539 11.338 1.00 97.88 244 GLN A CA 1
ATOM 1921 C C . GLN A 1 244 ? -9.340 -4.239 12.700 1.00 97.88 244 GLN A C 1
ATOM 1923 O O . GLN A 1 244 ? -10.364 -4.422 13.366 1.00 97.88 244 GLN A O 1
ATOM 1928 N N . ALA A 1 245 ? -8.126 -4.537 13.172 1.00 97.81 245 ALA A N 1
ATOM 1929 C CA . ALA A 1 245 ? -7.910 -5.038 14.526 1.00 97.81 245 ALA A CA 1
ATOM 1930 C C . ALA A 1 245 ? -8.391 -4.033 15.587 1.00 97.81 245 ALA A C 1
ATOM 1932 O O . ALA A 1 245 ? -9.118 -4.401 16.512 1.00 97.81 245 ALA A O 1
ATOM 1933 N N . ALA A 1 246 ? -8.036 -2.755 15.429 1.00 96.69 246 ALA A N 1
ATOM 1934 C CA . ALA A 1 246 ? -8.492 -1.672 16.296 1.00 96.69 246 ALA A CA 1
ATOM 1935 C C . ALA A 1 246 ? -10.021 -1.574 16.334 1.00 96.69 246 ALA A C 1
ATOM 1937 O O . ALA A 1 246 ? -10.619 -1.504 17.407 1.00 96.69 246 ALA A O 1
ATOM 1938 N N . LEU A 1 247 ? -10.656 -1.614 15.164 1.00 97.06 247 LEU A N 1
ATOM 1939 C CA . LEU A 1 247 ? -12.101 -1.533 15.019 1.00 97.06 247 LEU A CA 1
ATOM 1940 C C . LEU A 1 247 ? -12.800 -2.699 15.726 1.00 97.06 247 LEU A C 1
ATOM 1942 O O . LEU A 1 247 ? -13.769 -2.485 16.452 1.00 97.06 247 LEU A O 1
ATOM 1946 N N . GLU A 1 248 ? -12.294 -3.924 15.572 1.00 97.38 248 GLU A N 1
ATOM 1947 C CA . GLU A 1 248 ? -12.821 -5.094 16.280 1.00 97.38 248 GLU A CA 1
ATOM 1948 C C . GLU A 1 248 ? -12.653 -4.977 17.799 1.00 97.38 248 GLU A C 1
ATOM 1950 O O . GLU A 1 248 ? -13.607 -5.238 18.532 1.00 97.38 248 GLU A O 1
ATOM 1955 N N . LEU A 1 249 ? -11.496 -4.513 18.282 1.00 97.44 249 LEU A N 1
ATOM 1956 C CA . LEU A 1 249 ? -11.280 -4.279 19.712 1.00 97.44 249 LEU A CA 1
ATOM 1957 C C . LEU A 1 249 ? -12.233 -3.217 20.260 1.00 97.44 249 LEU A C 1
ATOM 1959 O O . LEU A 1 249 ? -12.862 -3.435 21.292 1.00 97.44 249 LEU A O 1
ATOM 1963 N N . TYR A 1 250 ? -12.396 -2.087 19.574 1.00 96.50 250 TYR A N 1
ATOM 1964 C CA . TYR A 1 250 ? -13.260 -1.005 20.043 1.00 96.50 250 TYR A CA 1
ATOM 1965 C C . TYR A 1 250 ? -14.753 -1.344 20.005 1.00 96.50 250 TYR A C 1
ATOM 1967 O O . TYR A 1 250 ? -15.521 -0.802 20.803 1.00 96.50 250 TYR A O 1
ATOM 1975 N N . ARG A 1 251 ? -15.169 -2.297 19.162 1.00 96.06 251 ARG A N 1
ATOM 1976 C CA . ARG A 1 251 ? -16.529 -2.859 19.188 1.00 96.06 251 ARG A CA 1
ATOM 1977 C C . ARG A 1 251 ? -16.804 -3.693 20.439 1.00 96.06 251 ARG A C 1
ATOM 1979 O O . ARG A 1 251 ? -17.964 -3.844 20.822 1.00 96.06 251 ARG A O 1
ATOM 1986 N N . LEU A 1 252 ? -15.768 -4.218 21.094 1.00 95.81 252 LEU A N 1
ATOM 1987 C CA . LEU A 1 252 ? -15.916 -4.932 22.357 1.00 95.81 252 LEU A CA 1
ATOM 1988 C C . LEU A 1 252 ? -16.095 -3.952 23.531 1.00 95.81 252 LEU A C 1
ATOM 1990 O O . LEU A 1 252 ? -15.515 -2.859 23.537 1.00 95.81 252 LEU A O 1
ATOM 1994 N N . PRO A 1 253 ? -16.830 -4.361 24.585 1.00 93.00 253 PRO A N 1
ATOM 1995 C CA . PRO A 1 253 ? -16.841 -3.635 25.851 1.00 93.00 253 PRO A CA 1
ATOM 1996 C C . PRO A 1 253 ? -15.418 -3.463 26.400 1.00 93.00 253 PRO A C 1
ATOM 1998 O O . PRO A 1 253 ? -14.636 -4.414 26.343 1.00 93.00 253 PRO A O 1
ATOM 2001 N N . ALA A 1 254 ? -15.113 -2.299 26.983 1.00 89.56 254 ALA A N 1
ATOM 2002 C CA . ALA A 1 254 ? -13.784 -1.926 27.486 1.00 89.56 254 ALA A CA 1
ATOM 2003 C C . ALA A 1 254 ? -13.086 -3.050 28.276 1.00 89.56 254 ALA A C 1
ATOM 2005 O O . ALA A 1 254 ? -12.015 -3.517 27.896 1.00 89.56 254 ALA A O 1
ATOM 2006 N N . GLY A 1 255 ? -13.767 -3.613 29.282 1.00 91.38 255 GLY A N 1
ATOM 2007 C CA . GLY A 1 255 ? -13.224 -4.685 30.129 1.00 91.38 255 GLY A CA 1
ATOM 2008 C C . GLY A 1 255 ? -12.931 -6.021 29.426 1.00 91.38 255 GLY A C 1
ATOM 2009 O O . GLY A 1 255 ? -12.383 -6.923 30.052 1.00 91.38 255 GLY A O 1
ATOM 2010 N N . LYS A 1 256 ? -13.293 -6.185 28.146 1.00 94.75 256 LYS A N 1
ATOM 2011 C CA . LYS A 1 256 ? -13.004 -7.391 27.349 1.00 94.75 256 LYS A CA 1
ATOM 2012 C C . LYS A 1 256 ? -11.891 -7.191 26.320 1.00 94.75 256 LYS A C 1
ATOM 2014 O O . LYS A 1 256 ? -11.379 -8.186 25.810 1.00 94.75 256 LYS A O 1
ATOM 2019 N N . ARG A 1 257 ? -11.500 -5.947 26.014 1.00 94.94 257 ARG A N 1
ATOM 2020 C CA . ARG A 1 257 ? -10.547 -5.641 24.930 1.00 94.94 257 ARG A CA 1
ATOM 2021 C C . ARG A 1 257 ? -9.174 -6.231 25.192 1.00 94.94 257 ARG A C 1
ATOM 2023 O O . ARG A 1 257 ? -8.625 -6.897 24.324 1.00 94.94 257 ARG A O 1
ATOM 2030 N N . ARG A 1 258 ? -8.651 -6.049 26.409 1.00 94.69 258 ARG A N 1
ATOM 2031 C CA . ARG A 1 258 ? -7.332 -6.573 26.787 1.00 94.69 258 ARG A CA 1
ATOM 2032 C C . ARG A 1 258 ? -7.266 -8.096 26.678 1.00 94.69 258 ARG A C 1
ATOM 2034 O O . ARG A 1 258 ? -6.312 -8.623 26.122 1.00 94.69 258 ARG A O 1
ATOM 2041 N N . THR A 1 259 ? -8.300 -8.792 27.145 1.00 95.69 259 THR A N 1
ATOM 2042 C CA . THR A 1 259 ? -8.383 -10.259 27.072 1.00 95.69 259 THR A CA 1
ATOM 2043 C C . THR A 1 259 ? -8.492 -10.768 25.633 1.00 95.69 259 THR A C 1
ATOM 2045 O O . THR A 1 259 ? -7.987 -11.842 25.326 1.00 95.69 259 THR A O 1
ATOM 2048 N N . ALA A 1 260 ? -9.143 -10.009 24.747 1.00 97.00 260 ALA A N 1
ATOM 2049 C CA . ALA A 1 260 ? -9.294 -10.357 23.335 1.00 97.00 260 ALA A CA 1
ATOM 2050 C C . ALA A 1 260 ? -8.106 -9.925 22.457 1.00 97.00 260 ALA A C 1
ATOM 2052 O O . ALA A 1 260 ? -8.069 -10.286 21.286 1.00 97.00 260 ALA A O 1
ATOM 2053 N N . LEU A 1 261 ? -7.148 -9.158 22.989 1.00 97.00 261 LEU A N 1
ATOM 2054 C CA . LEU A 1 261 ? -6.103 -8.510 22.198 1.00 97.00 261 LEU A CA 1
ATOM 2055 C C . LEU A 1 261 ? -5.346 -9.495 21.307 1.00 97.00 261 LEU A C 1
ATOM 2057 O O . LEU A 1 261 ? -5.397 -9.373 20.089 1.00 97.00 261 LEU A O 1
ATOM 2061 N N . GLU A 1 262 ? -4.706 -10.501 21.900 1.00 97.00 262 GLU A N 1
ATOM 2062 C CA . GLU A 1 262 ? -3.858 -11.442 21.161 1.00 97.00 262 GLU A CA 1
ATOM 2063 C C . GLU A 1 262 ? -4.628 -12.208 20.076 1.00 97.00 262 GLU A C 1
ATOM 2065 O O . GLU A 1 262 ? -4.115 -12.414 18.975 1.00 97.00 262 GLU A O 1
ATOM 2070 N N . SER A 1 263 ? -5.882 -12.595 20.340 1.00 98.06 263 SER A N 1
ATOM 2071 C CA . SER A 1 263 ? -6.691 -13.305 19.345 1.00 98.06 263 SER A CA 1
ATOM 2072 C C . SER A 1 263 ? -7.122 -12.395 18.195 1.00 98.06 263 SER A C 1
ATOM 2074 O O . SER A 1 263 ? -7.115 -12.834 17.045 1.00 98.06 263 SER A O 1
ATOM 2076 N N . VAL A 1 264 ? -7.445 -11.129 18.476 1.00 98.31 264 VAL A N 1
ATOM 2077 C CA . VAL A 1 264 ? -7.787 -10.142 17.444 1.00 98.31 264 VAL A CA 1
ATOM 2078 C C . VAL A 1 264 ? -6.557 -9.782 16.606 1.00 98.31 264 VAL A C 1
ATOM 2080 O O . VAL A 1 264 ? -6.654 -9.756 15.380 1.00 98.31 264 VAL A O 1
ATOM 2083 N N . LEU A 1 265 ? -5.386 -9.585 17.220 1.00 98.06 265 LEU A N 1
ATOM 2084 C CA . LEU A 1 265 ? -4.146 -9.321 16.479 1.00 98.06 265 LEU A CA 1
ATOM 2085 C C . LEU A 1 265 ? -3.763 -10.494 15.576 1.00 98.06 265 LEU A C 1
ATOM 2087 O O . LEU A 1 265 ? -3.416 -10.281 14.416 1.00 98.06 265 LEU A O 1
ATOM 2091 N N . ALA A 1 266 ? -3.877 -11.731 16.066 1.00 97.81 266 ALA A N 1
ATOM 2092 C CA . ALA A 1 266 ? -3.613 -12.921 15.262 1.00 97.81 266 ALA A CA 1
ATOM 2093 C C . ALA A 1 266 ? -4.589 -13.050 14.081 1.00 97.81 266 ALA A C 1
ATOM 2095 O O . ALA A 1 266 ? -4.167 -13.375 12.975 1.00 97.81 266 ALA A O 1
ATOM 2096 N N . LYS A 1 267 ? -5.878 -12.759 14.302 1.00 98.12 267 LYS A N 1
ATOM 2097 C CA . LYS A 1 267 ? -6.921 -12.804 13.266 1.00 98.12 267 LYS A CA 1
ATOM 2098 C C . LYS A 1 267 ? -6.677 -11.799 12.139 1.00 98.12 267 LYS A C 1
ATOM 2100 O O . LYS A 1 267 ? -6.930 -12.122 10.983 1.00 98.12 267 LYS A O 1
ATOM 2105 N N . HIS A 1 268 ? -6.222 -10.596 12.483 1.00 97.88 268 HIS A N 1
ATOM 2106 C CA . HIS A 1 268 ? -6.024 -9.496 11.534 1.00 97.88 268 HIS A CA 1
ATOM 2107 C C . HIS A 1 268 ? -4.584 -9.345 11.055 1.00 97.88 268 HIS A C 1
ATOM 2109 O O . HIS A 1 268 ? -4.301 -8.427 10.298 1.00 97.88 268 HIS A O 1
ATOM 2115 N N . SER A 1 269 ? -3.664 -10.217 11.460 1.00 97.31 269 SER A N 1
ATOM 2116 C CA . SER A 1 269 ? -2.319 -10.256 10.881 1.00 97.31 269 SER A CA 1
ATOM 2117 C C . SER A 1 269 ? -2.365 -10.714 9.420 1.00 97.31 269 SER A C 1
ATOM 2119 O O . SER A 1 269 ? -3.288 -11.420 9.011 1.00 97.31 269 SER A O 1
ATOM 2121 N N . SER A 1 270 ? -1.361 -10.339 8.630 1.00 96.19 270 SER A N 1
ATOM 2122 C CA . SER A 1 270 ? -1.200 -10.883 7.282 1.00 96.19 270 SER A CA 1
ATOM 2123 C C . SER A 1 270 ? -0.520 -12.263 7.339 1.00 96.19 270 SER A C 1
ATOM 2125 O O . SER A 1 270 ? -0.016 -12.668 8.395 1.00 96.19 270 SER A O 1
ATOM 2127 N N . PRO A 1 271 ? -0.458 -13.014 6.222 1.00 95.38 271 PRO A N 1
ATOM 2128 C CA . PRO A 1 271 ? 0.215 -14.313 6.201 1.00 95.38 271 PRO A CA 1
ATOM 2129 C C . PRO A 1 271 ? 1.700 -14.256 6.591 1.00 95.38 271 PRO A C 1
ATOM 2131 O O . PRO A 1 271 ? 2.207 -15.213 7.179 1.00 95.38 271 PRO A O 1
ATOM 2134 N N . SER A 1 272 ? 2.393 -13.154 6.282 1.00 96.56 272 SER A N 1
ATOM 2135 C CA . SER A 1 272 ? 3.838 -13.013 6.523 1.00 96.56 272 SER A CA 1
ATOM 2136 C C . SER A 1 272 ? 4.197 -12.011 7.619 1.00 96.56 272 SER A C 1
ATOM 2138 O O . SER A 1 272 ? 5.296 -12.104 8.164 1.00 96.56 272 SER A O 1
ATOM 2140 N N . ARG A 1 273 ? 3.304 -11.082 7.981 1.00 95.50 273 ARG A N 1
ATOM 2141 C CA . ARG A 1 273 ? 3.563 -10.049 8.991 1.00 95.50 273 ARG A CA 1
ATOM 2142 C C . ARG A 1 273 ? 2.531 -10.076 10.106 1.00 95.50 273 ARG A C 1
ATOM 2144 O O . ARG A 1 273 ? 1.323 -10.094 9.883 1.00 95.50 273 ARG A O 1
ATOM 2151 N N . ARG A 1 274 ? 3.034 -10.049 11.341 1.00 96.38 274 ARG A N 1
ATOM 2152 C CA . ARG A 1 274 ? 2.211 -10.062 12.553 1.00 96.38 274 ARG A CA 1
ATOM 2153 C C . ARG A 1 274 ? 2.001 -8.655 13.088 1.00 96.38 274 ARG A C 1
ATOM 2155 O O . ARG A 1 274 ? 2.958 -7.890 13.193 1.00 96.38 274 ARG A O 1
ATOM 2162 N N . LEU A 1 275 ? 0.769 -8.371 13.495 1.00 96.75 275 LEU A N 1
ATOM 2163 C CA . LEU A 1 275 ? 0.470 -7.249 14.378 1.00 96.75 275 LEU A CA 1
ATOM 2164 C C . LEU A 1 275 ? 0.988 -7.569 15.782 1.00 96.75 275 LEU A C 1
ATOM 2166 O O . LEU A 1 275 ? 0.834 -8.694 16.263 1.00 96.75 275 LEU A O 1
ATOM 2170 N N . ARG A 1 276 ? 1.591 -6.586 16.446 1.00 95.00 276 ARG A N 1
ATOM 2171 C CA . ARG A 1 276 ? 2.088 -6.719 17.819 1.00 95.00 276 ARG A CA 1
ATOM 2172 C C . ARG A 1 276 ? 1.587 -5.561 18.666 1.00 95.00 276 ARG A C 1
ATOM 2174 O O . ARG A 1 276 ? 1.345 -4.464 18.169 1.00 95.00 276 ARG A O 1
ATOM 2181 N N . TRP A 1 277 ? 1.430 -5.826 19.956 1.00 95.25 277 TRP A N 1
ATOM 2182 C CA . TRP A 1 277 ? 1.114 -4.805 20.942 1.00 95.25 277 TRP A CA 1
ATOM 2183 C C . TRP A 1 277 ? 2.390 -4.257 21.573 1.00 95.25 277 TRP A C 1
ATOM 2185 O O . TRP A 1 277 ? 3.166 -5.008 22.165 1.00 95.25 277 TRP A O 1
ATOM 2195 N N . ASN A 1 278 ? 2.561 -2.941 21.504 1.00 92.31 278 ASN A N 1
ATOM 2196 C CA . ASN A 1 278 ? 3.589 -2.224 22.235 1.00 92.31 278 ASN A CA 1
ATOM 2197 C C . ASN A 1 278 ? 2.986 -1.624 23.513 1.00 92.31 278 ASN A C 1
ATOM 2199 O O . ASN A 1 278 ? 2.217 -0.662 23.448 1.00 92.31 278 ASN A O 1
ATOM 2203 N N . GLU A 1 279 ? 3.344 -2.184 24.674 1.00 90.19 279 GLU A N 1
ATOM 2204 C CA . GLU A 1 279 ? 2.848 -1.707 25.974 1.00 90.19 279 GLU A CA 1
ATOM 2205 C C . GLU A 1 279 ? 3.287 -0.279 26.300 1.00 90.19 279 GLU A C 1
ATOM 2207 O O . GLU A 1 279 ? 2.491 0.514 26.800 1.00 90.19 279 GLU A O 1
ATOM 2212 N N . GLU A 1 280 ? 4.540 0.068 26.007 1.00 87.88 280 GLU A N 1
ATOM 2213 C CA . GLU A 1 280 ? 5.101 1.376 26.357 1.00 87.88 280 GLU A CA 1
ATOM 2214 C C . GLU A 1 280 ? 4.421 2.497 25.568 1.00 87.88 280 GLU A C 1
ATOM 2216 O O . GLU A 1 280 ? 4.082 3.547 26.115 1.00 87.88 280 GLU A O 1
ATOM 2221 N N . GLN A 1 281 ? 4.186 2.261 24.277 1.00 87.50 281 GLN A N 1
ATOM 2222 C CA . GLN A 1 281 ? 3.564 3.234 23.381 1.00 87.50 281 GLN A CA 1
ATOM 2223 C C . GLN A 1 281 ? 2.034 3.168 23.385 1.00 87.50 281 GLN A C 1
ATOM 2225 O O . GLN A 1 281 ? 1.392 4.051 22.809 1.00 87.50 281 GLN A O 1
ATOM 2230 N N . LYS A 1 282 ? 1.453 2.137 24.014 1.00 91.38 282 LYS A N 1
ATOM 2231 C CA . LYS A 1 282 ? 0.029 1.787 23.921 1.00 91.38 282 LYS A CA 1
ATOM 2232 C C . LYS A 1 282 ? -0.458 1.779 22.467 1.00 91.38 282 LYS A C 1
ATOM 2234 O O . LYS A 1 282 ? -1.461 2.409 22.123 1.00 91.38 282 LYS A O 1
ATOM 2239 N N . ALA A 1 283 ? 0.291 1.108 21.596 1.00 91.94 283 ALA A N 1
ATOM 2240 C CA . ALA A 1 283 ? 0.061 1.133 20.157 1.00 91.94 283 ALA A CA 1
ATOM 2241 C C . ALA A 1 283 ? 0.196 -0.252 19.524 1.00 91.94 283 ALA A C 1
ATOM 2243 O O . ALA A 1 283 ? 0.922 -1.114 20.023 1.00 91.94 283 ALA A O 1
ATOM 2244 N N . LEU A 1 284 ? -0.499 -0.445 18.404 1.00 93.19 284 LEU A N 1
ATOM 2245 C CA . LEU A 1 284 ? -0.223 -1.540 17.487 1.00 93.19 284 LEU A CA 1
ATOM 2246 C C . LEU A 1 284 ? 0.974 -1.187 16.616 1.00 93.19 284 LEU A C 1
ATOM 2248 O O . LEU A 1 284 ? 1.031 -0.100 16.034 1.00 93.19 284 LEU A O 1
ATOM 2252 N N . ASP A 1 285 ? 1.890 -2.139 16.503 1.00 90.94 285 ASP A N 1
ATOM 2253 C CA . ASP A 1 285 ? 3.023 -2.080 15.596 1.00 90.94 285 ASP A CA 1
ATOM 2254 C C . ASP A 1 285 ? 3.064 -3.315 14.681 1.00 90.94 285 ASP A C 1
ATOM 2256 O O . ASP A 1 285 ? 2.365 -4.311 14.895 1.00 90.94 285 ASP A O 1
ATOM 2260 N N . PHE A 1 286 ? 3.870 -3.224 13.627 1.00 92.88 286 PHE A N 1
ATOM 2261 C CA . PHE A 1 286 ? 4.128 -4.303 12.681 1.00 92.88 286 PHE A CA 1
ATOM 2262 C C . PHE A 1 286 ? 5.486 -4.095 12.002 1.00 92.88 286 PHE A C 1
ATOM 2264 O O . PHE A 1 286 ? 6.121 -3.049 12.139 1.00 92.88 286 PHE A O 1
ATOM 2271 N N . GLU A 1 287 ? 5.959 -5.116 11.291 1.00 92.31 287 GLU A N 1
ATOM 2272 C CA . GLU A 1 287 ? 7.156 -5.000 10.457 1.00 92.31 287 GLU A CA 1
ATOM 2273 C C . GLU A 1 287 ? 6.879 -4.122 9.229 1.00 92.31 287 GLU A C 1
ATOM 2275 O O . GLU A 1 287 ? 5.950 -4.385 8.464 1.00 92.31 287 GLU A O 1
ATOM 2280 N N . ILE A 1 288 ? 7.712 -3.104 9.029 1.00 91.12 288 ILE A N 1
ATOM 2281 C CA . ILE A 1 288 ? 7.607 -2.148 7.925 1.00 91.12 288 ILE A CA 1
ATOM 2282 C C . ILE A 1 288 ? 8.627 -2.532 6.853 1.00 91.12 288 ILE A C 1
ATOM 2284 O O . ILE A 1 288 ? 9.802 -2.771 7.157 1.00 91.12 288 ILE A O 1
ATOM 2288 N N . TYR A 1 289 ? 8.190 -2.602 5.599 1.00 91.94 289 TYR A N 1
ATOM 2289 C CA . TYR A 1 289 ? 9.076 -2.910 4.482 1.00 91.94 289 TYR A CA 1
ATOM 2290 C C . TYR A 1 289 ? 9.836 -1.684 3.980 1.00 91.94 289 TYR A C 1
ATOM 2292 O O . TYR A 1 289 ? 11.023 -1.843 3.659 1.00 91.94 289 TYR A O 1
ATOM 2300 N N . GLN A 1 290 ? 9.220 -0.498 4.007 1.00 82.62 290 GLN A N 1
ATOM 2301 C CA . GLN A 1 290 ? 9.848 0.769 3.641 1.00 82.62 290 GLN A CA 1
ATOM 2302 C C . GLN A 1 290 ? 10.384 1.540 4.862 1.00 82.62 290 GLN A C 1
ATOM 2304 O O . GLN A 1 290 ? 9.632 2.078 5.669 1.00 82.62 290 GLN A O 1
ATOM 2309 N N . GLN A 1 291 ? 11.707 1.655 5.003 1.00 63.38 291 GLN A N 1
ATOM 2310 C CA . GLN A 1 291 ? 12.323 2.194 6.231 1.00 63.38 291 GLN A CA 1
ATOM 2311 C C . GLN A 1 291 ? 12.192 3.718 6.393 1.00 63.38 291 GLN A C 1
ATOM 2313 O O . GLN A 1 291 ? 12.243 4.218 7.516 1.00 63.38 291 GLN A O 1
ATOM 2318 N N . ASN A 1 292 ? 12.009 4.459 5.296 1.00 57.75 292 ASN A N 1
ATOM 2319 C CA . ASN A 1 292 ? 12.076 5.927 5.298 1.00 57.75 292 ASN A CA 1
ATOM 2320 C C . ASN A 1 292 ? 10.701 6.622 5.358 1.00 57.75 292 ASN A C 1
ATOM 2322 O O . ASN A 1 292 ? 10.644 7.844 5.487 1.00 57.75 292 ASN A O 1
ATOM 2326 N N . ALA A 1 293 ? 9.597 5.871 5.274 1.00 54.75 293 ALA A N 1
ATOM 2327 C CA . ALA A 1 293 ? 8.235 6.409 5.201 1.00 54.75 293 ALA A CA 1
ATOM 2328 C C . ALA A 1 293 ? 7.245 5.611 6.071 1.00 54.75 293 ALA A C 1
ATOM 2330 O O . ALA A 1 293 ? 6.149 5.257 5.635 1.00 54.75 293 ALA A O 1
ATOM 2331 N N . SER A 1 294 ? 7.651 5.323 7.310 1.00 57.84 294 SER A N 1
ATOM 2332 C CA . SER A 1 294 ? 6.895 4.495 8.251 1.00 57.84 294 SER A CA 1
ATOM 2333 C C . SER A 1 294 ? 5.477 5.028 8.508 1.00 57.84 294 SER A C 1
ATOM 2335 O O . SER A 1 294 ? 5.339 6.190 8.906 1.00 57.84 294 SER A O 1
ATOM 2337 N N . PRO A 1 295 ? 4.421 4.203 8.353 1.00 64.12 295 PRO A N 1
ATOM 2338 C CA . PRO A 1 295 ? 3.102 4.541 8.879 1.00 64.12 295 PRO A CA 1
ATOM 2339 C C . PRO A 1 295 ? 3.180 4.785 10.393 1.00 64.12 295 PRO A C 1
ATOM 2341 O O . PRO A 1 295 ? 4.015 4.205 11.095 1.00 64.12 295 PRO A O 1
ATOM 2344 N N . LEU A 1 296 ? 2.328 5.678 10.902 1.00 68.50 296 LEU A N 1
ATOM 2345 C CA . LEU A 1 296 ? 2.330 6.011 12.323 1.00 68.50 296 LEU A CA 1
ATOM 2346 C C . LEU A 1 296 ? 1.860 4.800 13.149 1.00 68.50 296 LEU A C 1
ATOM 2348 O O . LEU A 1 296 ? 0.907 4.126 12.752 1.00 68.50 296 LEU A O 1
ATOM 2352 N N . PRO A 1 297 ? 2.475 4.529 14.318 1.00 76.31 297 PRO A N 1
ATOM 2353 C CA . PRO A 1 297 ? 1.968 3.518 15.237 1.00 76.31 297 PRO A CA 1
ATOM 2354 C C . PRO A 1 297 ? 0.506 3.799 15.594 1.00 76.31 297 PRO A C 1
ATOM 2356 O O . PRO A 1 297 ? 0.153 4.921 15.981 1.00 76.31 297 PRO A O 1
ATOM 2359 N N . LEU A 1 298 ? -0.346 2.780 15.489 1.00 88.00 298 LEU A N 1
ATOM 2360 C CA . LEU A 1 298 ? -1.778 2.936 15.715 1.00 88.00 298 LEU A CA 1
ATOM 2361 C C . LEU A 1 298 ? -2.061 2.882 17.216 1.00 88.00 298 LEU A C 1
ATOM 2363 O O . LEU A 1 298 ? -2.074 1.809 17.818 1.00 88.00 298 LEU A O 1
ATOM 2367 N N . LYS A 1 299 ? -2.277 4.043 17.836 1.00 89.81 299 LYS A N 1
ATOM 2368 C CA . LYS A 1 299 ? -2.575 4.135 19.272 1.00 89.81 299 LYS A CA 1
ATOM 2369 C C . LYS A 1 299 ? -3.926 3.513 19.601 1.00 89.81 299 LYS A C 1
ATOM 2371 O O . LYS A 1 299 ? -4.909 3.768 18.910 1.00 89.81 299 LYS A O 1
ATOM 2376 N N . LEU A 1 300 ? -3.983 2.765 20.700 1.00 88.94 300 LEU A N 1
ATOM 2377 C CA . LEU A 1 300 ? -5.218 2.194 21.227 1.00 88.94 300 LEU A CA 1
ATOM 2378 C C . LEU A 1 300 ? -5.381 2.474 22.712 1.00 88.94 300 LEU A C 1
ATOM 2380 O O . LEU A 1 300 ? -4.420 2.538 23.478 1.00 88.94 300 LEU A O 1
ATOM 2384 N N . ASN A 1 301 ? -6.639 2.539 23.129 1.00 87.12 301 ASN A N 1
ATOM 2385 C CA . ASN A 1 301 ? -7.020 2.514 24.527 1.00 87.12 301 ASN A CA 1
ATOM 2386 C C . ASN A 1 301 ? -7.821 1.242 24.826 1.00 87.12 301 ASN A C 1
ATOM 2388 O O . ASN A 1 301 ? -8.974 1.088 24.415 1.00 87.12 301 ASN A O 1
ATOM 2392 N N . LEU A 1 302 ? -7.177 0.317 25.537 1.00 86.44 302 LEU A N 1
ATOM 2393 C CA . LEU A 1 302 ? -7.757 -0.974 25.902 1.00 86.44 302 LEU A CA 1
ATOM 2394 C C . LEU A 1 302 ? -8.537 -0.932 27.225 1.00 86.44 302 LEU A C 1
ATOM 2396 O O . LEU A 1 302 ? -9.197 -1.915 27.548 1.00 86.44 302 LEU A O 1
ATOM 2400 N N . GLU A 1 303 ? -8.445 0.164 27.982 1.00 79.12 303 GLU A N 1
ATOM 2401 C CA . GLU A 1 303 ? -8.948 0.271 29.360 1.00 79.12 303 GLU A CA 1
ATOM 2402 C C . GLU A 1 303 ? -10.209 1.144 29.479 1.00 79.12 303 GLU A C 1
ATOM 2404 O O . GLU A 1 303 ? -10.983 0.944 30.415 1.00 79.12 303 GLU A O 1
ATOM 2409 N N . ASN A 1 304 ? -10.438 2.062 28.529 1.00 59.09 304 ASN A N 1
ATOM 2410 C CA . ASN A 1 304 ? -11.616 2.947 28.488 1.00 59.09 304 ASN A CA 1
ATOM 2411 C C . ASN A 1 304 ? -12.818 2.358 27.756 1.00 59.09 304 ASN A C 1
ATOM 2413 O O . ASN A 1 304 ? -12.628 1.783 26.663 1.00 59.09 304 ASN A O 1
#

Secondary structure (DSSP, 8-state):
------SS--GGGSHHHHHHHHHHHHHHHHTT-HHHHHHHHHHHHHHHHHHHHH--SHHHHHHHHHHHHHHHHHHHHHHHH-GGGGG---GGGTTTTSPPPTTTT--HHHHHHHHHHHHHHHHHHHTS-HHHHHHHHHHHHHT--S-HHHHHHGGGS-----HHHHHHHHHHHHHGGGSHHHHHHHHTTPPPPP---PPP--HHHHHHGGG-HHHHHHHHH-----HHHHHHHHHHHHHHHHHHHHHHHHHS-HHHHHHHHHHHHHHHS-SS---EEETTTTEEE---S-TTSPPPPEE--S--